Protein AF-A0A9W8JKY6-F1 (afdb_monomer_lite)

Organism: NCBI:txid84603

InterPro domains:
  IPR051128 EgtD Methyltransferase [PTHR43397] (164-264)

Secondary structure (DSSP, 8-state):
--------------PPP----PPPPPS----S-SS-S-EEEEETTS--HHHHHHHHHHH-BTTEEEEEEESSGGGGSSTTSTT-EEE-SSS-EEEESS-------BPPTTSHHHHHHHHHHHHTT-EEEEEEEEETTEEEEEEE--SS-PPPGGGS----SSPPTTSS------HHHHHHHHHHHHIIIIIIS-HHHHT--SSTTS--HHHHHHHHHHHHHHHHHHHHT--PPSSTHHHHHH-S-SS--SS-TT---S-PPPP--

pLDDT: mean 73.66, std 19.48, range [26.67, 94.5]

Sequence (265 aa):
MHYSSSSSDGSSRSGSPDTRATTPPASSECCNSHFPASYIRILASLPSSSTLEALFEKHASCGRLGLVIDDDAQFANDVGQKEWTKVADPVEHCVSKSYTPIGSQPILTTDSIQAGHLRLFSLASLRSVLSIALSAHSTLHVLEKPAFSYLPLTYITAHSFAPSTDGKSGNIPSIDEWKTLWANWDLITLKMIPPSMLHQKPIDLRHKCLFYIGHIPTFLDMLISKSIGGEATEPKWFWKIFERGIDPHVDDPNHCHVHLPPPSS

Foldseek 3Di:
DDDDDDDDDDDPPPDDPPPDQDDFPPPDPDDPDPDWQKEKEDELVDDALVNVLVVCVVTGDPQKYKYKYFPDVVVPDPCPPPFWDFDPPPHTMTMGRPDDQDFDDFDDCPDPSSVVVQLSQLSNQKHFPTWTDSDPGMIITIIGRDPDGDHDPVPDPDQDCDQDPVNPRHPDDDPVVVVVVVSVVCCVLVPSQDPVQQCPDPDPFFHGSVLVNLQVVLVVQVVVCVVVVHAHDPVNCSCQRRVDDGTDDPPDPPDDDPGDDDDDD

Radius of gyration: 27.35 Å; chains: 1; bounding box: 59×54×90 Å

Structure (mmCIF, N/CA/C/O backbone):
data_AF-A0A9W8JKY6-F1
#
_entry.id   AF-A0A9W8JKY6-F1
#
loop_
_atom_site.group_PDB
_atom_site.id
_atom_site.type_symbol
_atom_site.label_atom_id
_atom_site.label_alt_id
_atom_site.label_comp_id
_atom_site.label_asym_id
_atom_site.label_entity_id
_atom_site.label_seq_id
_atom_site.pdbx_PDB_ins_code
_atom_site.Cartn_x
_atom_site.Cartn_y
_atom_site.Cartn_z
_atom_site.occupancy
_atom_site.B_iso_or_equiv
_atom_site.auth_seq_id
_atom_site.auth_comp_id
_atom_site.auth_asym_id
_atom_site.auth_atom_id
_atom_site.pdbx_PDB_model_num
ATOM 1 N N . MET A 1 1 ? -26.594 38.215 -58.558 1.00 36.91 1 MET A N 1
ATOM 2 C CA . MET A 1 1 ? -26.073 38.075 -57.182 1.00 36.91 1 MET A CA 1
ATOM 3 C C . MET A 1 1 ? -27.022 37.159 -56.429 1.00 36.91 1 MET A C 1
ATOM 5 O O . MET A 1 1 ? -28.047 37.616 -55.949 1.00 36.91 1 MET A O 1
ATOM 9 N N . HIS A 1 2 ? -26.739 35.859 -56.451 1.00 26.72 2 HIS A N 1
ATOM 10 C CA . HIS A 1 2 ? -27.511 34.832 -55.754 1.00 26.72 2 HIS A CA 1
ATOM 11 C C . HIS A 1 2 ? -26.684 34.369 -54.555 1.00 26.72 2 HIS A C 1
ATOM 13 O O . HIS A 1 2 ? -25.570 33.891 -54.744 1.00 26.72 2 HIS A O 1
ATOM 19 N N . TYR A 1 3 ? -27.216 34.535 -53.346 1.00 26.67 3 TYR A N 1
ATOM 20 C CA . TYR A 1 3 ? -26.750 33.820 -52.162 1.00 26.67 3 TYR A CA 1
ATOM 21 C C . TYR A 1 3 ? -27.680 32.624 -51.959 1.00 26.67 3 TYR A C 1
ATOM 23 O O . TYR A 1 3 ? -28.896 32.791 -51.862 1.00 26.67 3 TYR A O 1
ATOM 31 N N . SER A 1 4 ? -27.104 31.426 -51.931 1.00 28.53 4 SER A N 1
ATOM 32 C CA . SER A 1 4 ? -27.793 30.179 -51.610 1.00 28.53 4 SER A CA 1
ATOM 33 C C . SER A 1 4 ? -27.104 29.513 -50.425 1.00 28.53 4 SER A C 1
ATOM 35 O O . SER A 1 4 ? -25.880 29.489 -50.327 1.00 28.53 4 SER A O 1
ATOM 37 N N . SER A 1 5 ? -27.947 29.030 -49.521 1.00 33.34 5 SER A N 1
ATOM 38 C CA . SER A 1 5 ? -27.678 28.360 -48.253 1.00 33.34 5 SER A CA 1
ATOM 39 C C . SER A 1 5 ? -26.940 27.024 -48.397 1.00 33.34 5 SER A C 1
ATOM 41 O O . SER A 1 5 ? -27.097 26.336 -49.402 1.00 33.34 5 SER A O 1
ATOM 43 N N . SER A 1 6 ? -26.240 26.599 -47.341 1.00 31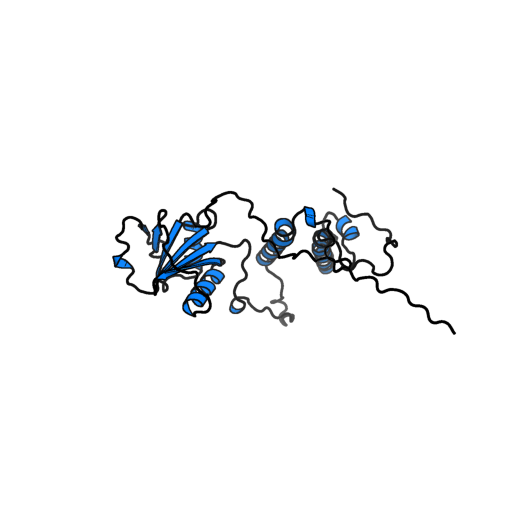.22 6 SER A N 1
ATOM 44 C CA . SER A 1 6 ? -25.936 25.191 -47.005 1.00 31.22 6 SER A CA 1
ATOM 45 C C . SER A 1 6 ? -25.615 25.144 -45.503 1.00 31.22 6 SER A C 1
ATOM 47 O O . SER A 1 6 ? -24.706 25.827 -45.046 1.00 31.22 6 SER A O 1
ATOM 49 N N . SER A 1 7 ? -26.582 24.723 -44.683 1.00 31.12 7 SER A N 1
ATOM 50 C CA . SER A 1 7 ? -26.718 23.371 -44.106 1.00 31.12 7 SER A CA 1
ATOM 51 C C . SER A 1 7 ? -25.768 23.132 -42.927 1.00 31.12 7 SER A C 1
ATOM 53 O O . SER A 1 7 ? -24.589 22.831 -43.073 1.00 31.12 7 SER A O 1
ATOM 55 N N . SER A 1 8 ? -26.342 23.306 -41.741 1.00 34.28 8 SER A N 1
ATOM 56 C CA . SER A 1 8 ? -25.826 22.919 -40.435 1.00 34.28 8 SER A CA 1
ATOM 57 C C . SER A 1 8 ? -25.849 21.397 -40.282 1.00 34.28 8 SER A C 1
ATOM 59 O O . SER A 1 8 ? -26.936 20.830 -40.171 1.00 34.28 8 SER A O 1
ATOM 61 N N . ASP A 1 9 ? -24.676 20.769 -40.221 1.00 32.50 9 ASP A N 1
ATOM 62 C CA . ASP A 1 9 ? -24.533 19.365 -39.833 1.00 32.50 9 ASP A CA 1
ATOM 63 C C . ASP A 1 9 ? -24.014 19.236 -38.399 1.00 32.50 9 ASP A C 1
ATOM 65 O O . ASP A 1 9 ? -23.072 19.904 -37.965 1.00 32.50 9 ASP A O 1
ATOM 69 N N . GLY A 1 10 ? -24.730 18.404 -37.643 1.00 29.42 10 GLY A N 1
ATOM 70 C CA . GLY A 1 10 ? -24.646 18.267 -36.199 1.00 29.42 10 GLY A CA 1
ATOM 71 C C . GLY A 1 10 ? -23.330 17.668 -35.711 1.00 29.42 10 GLY A C 1
ATOM 72 O O . GLY A 1 10 ? -22.914 16.583 -36.114 1.00 29.42 10 GLY A O 1
ATOM 73 N N . SER A 1 11 ? -22.721 18.353 -34.744 1.00 31.38 11 SER A N 1
ATOM 74 C CA . SER A 1 11 ? -21.660 17.802 -33.906 1.00 31.38 11 SER A CA 1
ATOM 75 C C . SER A 1 11 ? -22.244 16.701 -33.017 1.00 31.38 11 SER A C 1
ATOM 77 O O . SER A 1 11 ? -22.926 16.960 -32.022 1.00 31.38 11 SER A O 1
ATOM 79 N N . SER A 1 12 ? -21.996 15.454 -33.407 1.00 30.80 12 SER A N 1
ATOM 80 C CA . SER A 1 12 ? -22.295 14.279 -32.598 1.00 30.80 12 SER A CA 1
ATOM 81 C C . SER A 1 12 ? -21.304 14.225 -31.438 1.00 30.80 12 SER A C 1
ATOM 83 O O . SER A 1 12 ? -20.136 13.888 -31.615 1.00 30.80 12 SER A O 1
ATOM 85 N N . ARG A 1 13 ? -21.772 14.582 -30.240 1.00 34.16 13 ARG A N 1
ATOM 86 C CA . ARG A 1 13 ? -21.067 14.331 -28.980 1.00 34.16 13 ARG A CA 1
ATOM 87 C C . ARG A 1 13 ? -21.024 12.820 -28.747 1.00 34.16 13 ARG A C 1
ATOM 89 O O . ARG A 1 13 ? -21.964 12.253 -28.197 1.00 34.16 13 ARG A O 1
ATOM 96 N N . SER A 1 14 ? -19.955 12.161 -29.184 1.00 38.62 14 SER A N 1
ATOM 97 C CA . SER A 1 14 ? -19.653 10.793 -28.767 1.00 38.62 14 SER A CA 1
ATOM 98 C C . SER A 1 14 ? -19.299 10.813 -27.280 1.00 38.62 14 SER A C 1
ATOM 100 O O . SER A 1 14 ? -18.302 11.418 -26.883 1.00 38.62 14 SER A O 1
ATOM 102 N N . GLY A 1 15 ? -20.162 10.209 -26.464 1.00 31.44 15 GLY A N 1
ATOM 103 C CA . GLY A 1 15 ? -19.984 10.087 -25.023 1.00 31.44 15 GLY A CA 1
ATOM 104 C C . GLY A 1 15 ? -18.657 9.415 -24.687 1.00 31.44 15 GLY A C 1
ATOM 105 O O . GLY A 1 15 ? -18.375 8.310 -25.143 1.00 31.44 15 GLY A O 1
ATOM 106 N N . SER A 1 16 ? -17.849 10.107 -23.892 1.00 37.06 16 SER A N 1
ATOM 107 C CA . SER A 1 16 ? -16.664 9.540 -23.262 1.00 37.06 16 SER A CA 1
ATOM 108 C C . SER A 1 16 ? -17.134 8.525 -22.215 1.00 37.06 16 SER A C 1
ATOM 110 O O . SER A 1 16 ? -17.952 8.900 -21.373 1.00 37.06 16 SER A O 1
ATOM 112 N N . PRO A 1 17 ? -16.683 7.259 -22.229 1.00 42.56 17 PRO A N 1
ATOM 113 C CA . PRO A 1 17 ? -16.933 6.378 -21.103 1.00 42.56 17 PRO A CA 1
ATOM 114 C C . PRO A 1 17 ? -16.127 6.904 -19.914 1.00 42.56 17 PRO A C 1
ATOM 116 O O . PRO A 1 17 ? -14.922 7.135 -20.029 1.00 42.56 17 PRO A O 1
ATOM 119 N N . ASP A 1 18 ? -16.807 7.130 -18.792 1.00 39.41 18 ASP A N 1
ATOM 120 C CA . ASP A 1 18 ? -16.197 7.456 -17.507 1.00 39.41 18 ASP A CA 1
ATOM 121 C C . ASP A 1 18 ? -15.147 6.393 -17.157 1.00 39.41 18 ASP A C 1
ATOM 123 O O . ASP A 1 18 ? -15.460 5.323 -16.633 1.00 39.41 18 ASP A O 1
ATOM 127 N N . THR A 1 19 ? -13.872 6.677 -17.422 1.00 41.50 19 THR A N 1
ATOM 128 C CA . THR A 1 19 ? -12.758 5.869 -16.923 1.00 41.50 19 THR A CA 1
ATOM 129 C C . THR A 1 19 ? -12.507 6.249 -15.471 1.00 41.50 19 THR A C 1
ATOM 131 O O . THR A 1 19 ? -11.505 6.874 -15.121 1.00 41.50 19 THR A O 1
ATOM 134 N N . ARG A 1 20 ? -13.459 5.903 -14.602 1.00 38.69 20 ARG A N 1
ATOM 135 C CA . ARG A 1 20 ? -13.207 5.853 -13.165 1.00 38.69 20 ARG A CA 1
ATOM 136 C C . ARG A 1 20 ? -12.172 4.757 -12.938 1.00 38.69 20 ARG A C 1
ATOM 138 O O . ARG A 1 20 ? -12.358 3.636 -13.398 1.00 38.69 20 ARG A O 1
ATOM 145 N N . ALA A 1 21 ? -11.09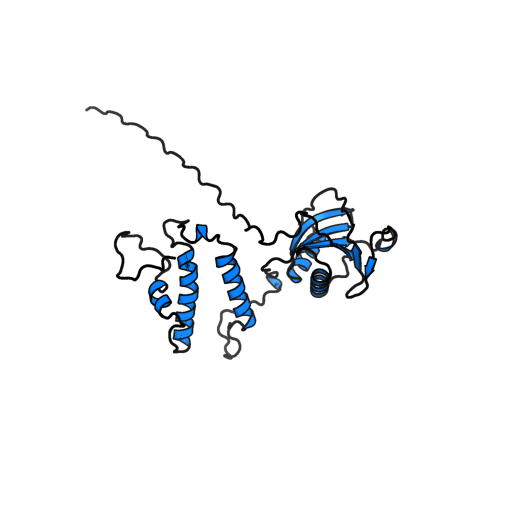3 5.084 -12.233 1.00 34.16 21 ALA A N 1
ATOM 146 C CA . ALA A 1 21 ? -10.105 4.109 -11.798 1.00 34.16 21 ALA A CA 1
ATOM 147 C C . ALA A 1 21 ? -10.803 3.014 -10.974 1.00 34.16 21 ALA A C 1
ATOM 149 O O . ALA A 1 21 ? -11.174 3.224 -9.819 1.00 34.16 21 ALA A O 1
ATOM 150 N N . THR A 1 22 ? -11.042 1.860 -11.588 1.00 42.25 22 THR A N 1
ATOM 151 C CA . THR A 1 22 ? -11.473 0.654 -10.890 1.00 42.25 22 THR A CA 1
ATOM 152 C C . THR A 1 22 ? -10.252 0.027 -10.247 1.00 42.25 22 THR A C 1
ATOM 154 O O . THR A 1 22 ? -9.322 -0.390 -10.936 1.00 42.25 22 THR A O 1
ATOM 157 N N . THR A 1 23 ? -10.261 -0.033 -8.919 1.00 41.56 23 THR A N 1
ATOM 158 C CA . THR A 1 23 ? -9.352 -0.868 -8.136 1.00 41.56 23 THR A CA 1
ATOM 159 C C . THR A 1 23 ? -9.373 -2.287 -8.717 1.00 41.56 23 THR A C 1
ATOM 161 O O . THR A 1 23 ? -10.468 -2.832 -8.890 1.00 41.56 23 THR A O 1
ATOM 164 N N . PRO A 1 24 ? -8.219 -2.899 -9.036 1.00 38.41 24 PRO A N 1
ATOM 165 C CA . PRO A 1 24 ? -8.191 -4.286 -9.477 1.00 38.41 24 PRO A CA 1
ATOM 166 C C . PRO A 1 24 ? -8.833 -5.181 -8.409 1.00 38.41 24 PRO A C 1
ATOM 168 O O . PRO A 1 24 ? -8.613 -4.942 -7.215 1.00 38.41 24 PRO A O 1
ATOM 171 N N . PRO A 1 25 ? -9.603 -6.213 -8.791 1.00 35.66 25 PRO A N 1
ATOM 172 C CA . PRO A 1 25 ? -10.046 -7.210 -7.834 1.00 35.66 25 PRO A CA 1
ATOM 173 C C . PRO A 1 25 ? -8.807 -7.896 -7.254 1.00 35.66 25 PRO A C 1
ATOM 175 O O . PRO A 1 25 ? -7.946 -8.384 -7.991 1.00 35.66 25 PRO A O 1
ATOM 178 N N . ALA A 1 26 ? -8.696 -7.895 -5.927 1.00 41.88 26 ALA A N 1
ATOM 179 C CA . ALA A 1 26 ? -7.672 -8.660 -5.238 1.00 41.88 26 ALA A CA 1
ATOM 180 C C . ALA A 1 26 ? -7.833 -10.136 -5.631 1.00 41.88 26 ALA A C 1
ATOM 182 O O . ALA A 1 26 ? -8.897 -10.728 -5.456 1.00 41.88 26 ALA A O 1
ATOM 183 N N . SER A 1 27 ? -6.781 -10.722 -6.198 1.00 42.50 27 SER A N 1
ATOM 184 C CA . SER A 1 27 ? -6.714 -12.157 -6.457 1.00 42.50 27 SER A CA 1
ATOM 185 C C . SER A 1 27 ? -6.503 -12.876 -5.130 1.00 42.50 27 SER A C 1
ATOM 187 O O . SER A 1 27 ? -5.379 -13.036 -4.672 1.00 42.50 27 SER A O 1
ATOM 189 N N . SER A 1 28 ? -7.609 -13.241 -4.488 1.00 43.75 28 SER A N 1
ATOM 190 C CA . SER A 1 28 ? -7.723 -14.289 -3.471 1.00 43.75 28 SER A CA 1
ATOM 191 C C . SER A 1 28 ? -9.179 -14.300 -3.013 1.00 43.75 28 SER A C 1
ATOM 193 O O . SER A 1 28 ? -9.603 -13.455 -2.224 1.00 43.75 28 SER A O 1
ATOM 195 N N . GLU A 1 29 ? -9.964 -15.233 -3.548 1.00 45.91 29 GLU A N 1
ATOM 196 C CA . GLU A 1 29 ? -11.235 -15.633 -2.951 1.00 45.91 29 GLU A CA 1
ATOM 197 C C . GLU A 1 29 ? -10.944 -16.238 -1.574 1.00 45.91 29 GLU A C 1
ATOM 199 O O . GLU A 1 29 ? -10.746 -17.439 -1.416 1.00 45.91 29 GLU A O 1
ATOM 204 N N . CYS A 1 30 ? -10.884 -15.396 -0.554 1.00 40.44 30 CYS A N 1
ATOM 205 C CA . CYS A 1 30 ? -10.977 -15.844 0.819 1.00 40.44 30 CYS A CA 1
ATOM 206 C C . CYS A 1 30 ? -11.776 -14.775 1.558 1.00 40.44 30 CYS A C 1
ATOM 208 O O . CYS A 1 30 ? -11.303 -13.655 1.723 1.00 40.44 30 CYS A O 1
ATOM 210 N N . CYS A 1 31 ? -13.000 -15.129 1.951 1.00 41.53 31 CYS A N 1
ATOM 211 C CA . CYS A 1 31 ? -13.985 -14.299 2.648 1.00 41.53 31 CYS A CA 1
ATOM 212 C C . CYS A 1 31 ? -14.898 -13.424 1.744 1.00 41.53 31 CYS A C 1
ATOM 214 O O . CYS A 1 31 ? -14.689 -12.228 1.574 1.00 41.53 31 CYS A O 1
ATOM 216 N N . ASN A 1 32 ? -16.019 -13.997 1.272 1.00 48.81 32 ASN A N 1
ATOM 217 C CA . ASN A 1 32 ? -17.174 -13.273 0.692 1.00 48.81 32 ASN A CA 1
ATOM 218 C C . ASN A 1 32 ? -17.923 -12.369 1.705 1.00 48.81 32 ASN A C 1
ATOM 220 O O . ASN A 1 32 ? -18.988 -11.834 1.399 1.00 48.81 32 ASN A O 1
ATOM 224 N N . SER A 1 33 ? -17.401 -12.195 2.922 1.00 59.88 33 SER A N 1
ATOM 225 C CA . SER A 1 33 ? -17.917 -11.247 3.904 1.00 59.88 33 SER A CA 1
ATOM 226 C C . SER A 1 33 ? -17.094 -9.963 3.858 1.00 59.88 33 SER A C 1
ATOM 228 O O . SER A 1 33 ? -15.890 -9.970 4.095 1.00 59.88 33 SER A O 1
ATOM 230 N N . HIS A 1 34 ? -17.745 -8.821 3.622 1.00 64.69 34 HIS A N 1
ATOM 231 C CA . HIS A 1 34 ? -17.091 -7.511 3.754 1.00 64.69 34 HIS A CA 1
ATOM 232 C C . HIS A 1 34 ? -16.549 -7.256 5.173 1.00 64.69 34 HIS A C 1
ATOM 234 O O . HIS A 1 34 ? -15.639 -6.440 5.346 1.00 64.69 34 HIS A O 1
ATOM 240 N N . PHE A 1 35 ? -17.091 -7.964 6.167 1.00 77.06 35 PHE A N 1
ATOM 241 C CA . PHE A 1 35 ? -16.705 -7.881 7.567 1.00 77.06 35 PHE A CA 1
ATOM 242 C C . PHE A 1 35 ? -15.560 -8.844 7.925 1.00 77.06 35 PHE A C 1
ATOM 244 O O . PHE A 1 35 ? -15.493 -9.949 7.377 1.00 77.06 35 PHE A O 1
ATOM 251 N N . PRO A 1 36 ? -14.667 -8.432 8.842 1.00 86.19 36 PRO A N 1
ATOM 252 C CA . PRO A 1 36 ? -13.571 -9.263 9.325 1.00 86.19 36 PRO A CA 1
ATOM 253 C C . PRO A 1 36 ? -14.091 -10.432 10.175 1.00 86.19 36 PRO A C 1
ATOM 255 O O . PRO A 1 36 ? -15.081 -10.304 10.884 1.00 86.19 36 PRO A O 1
ATOM 258 N N . ALA A 1 37 ? -13.387 -11.566 10.147 1.00 87.00 37 ALA A N 1
ATOM 259 C CA . ALA A 1 37 ? -13.715 -12.745 10.963 1.00 87.00 37 ALA A CA 1
ATOM 260 C C . ALA A 1 37 ? -13.174 -12.668 12.408 1.00 87.00 37 ALA A C 1
ATOM 262 O O . ALA A 1 37 ? -13.325 -13.601 13.195 1.00 87.00 37 ALA A O 1
ATOM 263 N N . SER A 1 38 ? -12.467 -11.588 12.735 1.00 91.19 38 SER A N 1
ATOM 264 C CA . SER A 1 38 ? -11.771 -11.391 14.002 1.00 91.19 38 SER A CA 1
ATOM 265 C C . SER A 1 38 ? -11.850 -9.922 14.387 1.00 91.19 38 SER A C 1
ATOM 267 O O . SER A 1 38 ? -11.595 -9.039 13.559 1.00 91.19 38 SER A O 1
ATOM 269 N N . TYR A 1 39 ? -12.208 -9.679 15.642 1.00 91.12 39 TYR A N 1
ATOM 270 C CA . TYR A 1 39 ? -12.358 -8.360 16.225 1.00 91.12 39 TYR A CA 1
ATOM 271 C C . TYR A 1 39 ? -11.491 -8.246 17.471 1.00 91.12 39 TYR A C 1
ATOM 273 O O . TYR A 1 39 ? -11.450 -9.151 18.305 1.00 91.12 39 TYR A O 1
ATOM 281 N N . ILE A 1 40 ? -10.825 -7.110 17.605 1.00 91.44 40 ILE A N 1
ATOM 282 C CA . ILE A 1 40 ? -10.090 -6.703 18.791 1.00 91.44 40 ILE A CA 1
ATOM 283 C C . ILE A 1 40 ? -10.771 -5.477 19.374 1.00 91.44 40 ILE A C 1
ATOM 285 O O . ILE A 1 40 ? -11.238 -4.616 18.636 1.00 91.44 40 ILE A O 1
ATOM 289 N N . ARG A 1 41 ? -10.778 -5.379 20.697 1.00 88.12 41 ARG A N 1
ATOM 290 C CA . ARG A 1 41 ? -11.221 -4.209 21.443 1.00 88.12 41 ARG A CA 1
ATOM 291 C C . ARG A 1 41 ? -10.088 -3.686 22.324 1.00 88.12 41 ARG A C 1
ATOM 293 O O . ARG A 1 41 ? -9.482 -4.476 23.057 1.00 88.12 41 ARG A O 1
ATOM 300 N N . ILE A 1 42 ? -9.804 -2.386 22.234 1.00 87.75 42 ILE A N 1
ATOM 301 C CA . ILE A 1 42 ? -8.736 -1.684 22.966 1.00 87.75 42 ILE A CA 1
ATOM 302 C C . ILE A 1 42 ? -9.197 -0.316 23.484 1.00 87.75 42 ILE A C 1
ATOM 304 O O . ILE A 1 42 ? -10.136 0.278 22.958 1.00 87.75 42 ILE A O 1
ATOM 308 N N . LEU A 1 43 ? -8.478 0.209 24.478 1.00 81.50 43 LEU A N 1
ATOM 309 C CA . LEU A 1 43 ? -8.645 1.581 24.962 1.00 81.50 43 LEU A CA 1
ATOM 310 C C . LEU A 1 43 ? -7.841 2.564 24.091 1.00 81.50 43 LEU A C 1
ATOM 312 O O . LEU A 1 43 ? -6.687 2.283 23.754 1.00 81.50 43 LEU A O 1
ATOM 316 N N . ALA A 1 44 ? -8.415 3.728 23.771 1.00 71.25 44 ALA A N 1
ATOM 317 C CA . ALA A 1 44 ? -7.819 4.738 22.885 1.00 71.25 44 ALA A CA 1
ATOM 318 C C . ALA A 1 44 ? -6.423 5.228 23.317 1.00 71.25 44 ALA A C 1
ATOM 320 O O . ALA A 1 44 ? -5.609 5.613 22.481 1.00 71.25 44 ALA A O 1
ATOM 321 N N . SER A 1 45 ? -6.112 5.187 24.615 1.00 70.31 45 SER A N 1
ATOM 322 C CA . SER A 1 45 ? -4.835 5.653 25.171 1.00 70.31 45 SER A CA 1
ATOM 323 C C . SER A 1 45 ? -3.659 4.679 25.005 1.00 70.31 45 SER A C 1
ATOM 325 O O . SER A 1 45 ? -2.526 5.050 25.310 1.00 70.31 45 SER A O 1
ATOM 327 N N . LEU A 1 46 ? -3.900 3.442 24.558 1.00 63.34 46 LEU A N 1
ATOM 328 C CA . LEU A 1 46 ? -2.925 2.346 24.633 1.00 63.34 46 LEU A CA 1
ATOM 329 C C . LEU A 1 46 ? -2.059 2.084 23.381 1.00 63.34 46 LEU A C 1
ATOM 331 O O . LEU A 1 46 ? -0.915 1.656 23.560 1.00 63.34 46 LEU A O 1
ATOM 335 N N . PRO A 1 47 ? -2.525 2.245 22.127 1.00 74.75 47 PRO A N 1
ATOM 336 C CA . PRO A 1 47 ? -1.781 1.687 20.998 1.00 74.75 47 PRO A CA 1
ATOM 337 C C . PRO A 1 47 ? -0.698 2.636 20.452 1.00 74.75 47 PRO A C 1
ATOM 339 O O . PRO A 1 47 ? -0.987 3.698 19.904 1.00 74.75 47 PRO A O 1
ATOM 342 N N . SER A 1 48 ? 0.567 2.204 20.514 1.00 86.06 48 SER A N 1
ATOM 343 C CA . SER A 1 48 ? 1.618 2.694 19.609 1.00 86.06 48 SER A CA 1
ATOM 344 C C . SER A 1 48 ? 1.450 2.075 18.211 1.00 86.06 48 SER A C 1
ATOM 346 O O . SER A 1 48 ? 0.788 1.045 18.054 1.00 86.06 48 SER A O 1
ATOM 348 N N . SER A 1 49 ? 2.065 2.666 17.179 1.00 89.88 49 SER A N 1
ATOM 349 C CA . SER A 1 49 ? 1.981 2.130 15.808 1.00 89.88 49 SER A CA 1
ATOM 350 C C . SER A 1 49 ? 2.560 0.715 15.689 1.00 89.88 49 SER A C 1
ATOM 352 O O . SER A 1 49 ? 1.963 -0.128 15.027 1.00 89.88 49 SER A O 1
ATOM 354 N N . SER A 1 50 ? 3.665 0.426 16.383 1.00 90.12 50 SER A N 1
ATOM 355 C CA . SER A 1 50 ? 4.291 -0.904 16.397 1.00 90.12 50 SER A CA 1
ATOM 356 C C . SER A 1 50 ? 3.425 -1.958 17.089 1.00 90.12 50 SER A C 1
ATOM 358 O O . SER A 1 50 ? 3.316 -3.086 16.610 1.00 90.12 50 SER A O 1
ATOM 360 N N . THR A 1 51 ? 2.763 -1.596 18.190 1.00 90.12 51 THR A N 1
ATOM 361 C CA . THR A 1 51 ? 1.806 -2.481 18.864 1.00 90.12 51 THR A CA 1
ATOM 362 C C . THR A 1 51 ? 0.628 -2.791 17.952 1.00 90.12 51 THR A C 1
ATOM 364 O O . THR A 1 51 ? 0.207 -3.942 17.865 1.00 90.12 51 THR A O 1
ATOM 367 N N . LEU A 1 52 ? 0.095 -1.780 17.264 1.00 91.88 52 LEU A N 1
ATOM 368 C CA . LEU A 1 52 ? -1.028 -1.974 16.357 1.00 91.88 52 LEU A CA 1
ATOM 369 C C . LEU A 1 52 ? -0.662 -2.892 15.183 1.00 91.88 52 LEU A C 1
ATOM 371 O O . LEU A 1 52 ? -1.459 -3.758 14.824 1.00 91.88 52 LEU A O 1
ATOM 375 N N . GLU A 1 53 ? 0.541 -2.747 14.627 1.00 92.12 53 GLU A N 1
ATOM 376 C CA . GLU A 1 53 ? 1.048 -3.654 13.596 1.00 92.12 53 GLU A CA 1
ATOM 377 C C . GLU A 1 53 ? 1.142 -5.095 14.122 1.00 92.12 53 GLU A C 1
ATOM 379 O O . GLU A 1 53 ? 0.606 -6.010 13.501 1.00 92.12 53 GLU A O 1
ATOM 384 N N . ALA A 1 54 ? 1.713 -5.304 15.313 1.00 91.25 54 ALA A N 1
ATOM 385 C CA . ALA A 1 54 ? 1.799 -6.632 15.925 1.00 91.25 54 ALA A CA 1
ATOM 386 C C . ALA A 1 54 ? 0.417 -7.258 16.197 1.00 91.25 54 ALA A C 1
ATOM 388 O O . ALA A 1 54 ? 0.221 -8.456 15.978 1.00 91.25 54 ALA A O 1
ATOM 389 N N . LEU A 1 55 ? -0.560 -6.460 16.643 1.00 91.62 55 LEU A N 1
ATOM 390 C CA . LEU A 1 55 ? -1.943 -6.911 16.826 1.00 91.62 55 LEU A CA 1
ATOM 391 C C . LEU A 1 55 ? -2.585 -7.309 15.494 1.00 91.62 55 LEU A C 1
ATOM 393 O O . LEU A 1 55 ? -3.275 -8.328 15.430 1.00 91.62 55 LEU A O 1
ATOM 397 N N . PHE A 1 56 ? -2.341 -6.535 14.435 1.00 93.31 56 PHE A N 1
ATOM 398 C CA . PHE A 1 56 ? -2.828 -6.849 13.099 1.00 93.31 56 PHE A CA 1
ATOM 399 C C . PHE A 1 56 ? -2.251 -8.171 12.593 1.00 93.31 56 PHE A C 1
ATOM 401 O O . PHE A 1 56 ? -3.020 -9.065 12.251 1.00 93.31 56 PHE A O 1
ATOM 408 N N . GLU A 1 57 ? -0.931 -8.348 12.632 1.00 92.44 57 GLU A N 1
ATOM 409 C CA . GLU A 1 57 ? -0.280 -9.587 12.179 1.00 92.44 57 GLU A CA 1
ATOM 410 C C . GLU A 1 57 ? -0.738 -10.819 12.980 1.00 92.44 57 GLU A C 1
ATOM 412 O O . GLU A 1 57 ? -0.865 -11.916 12.438 1.00 92.44 57 GLU A O 1
ATOM 417 N N . LYS A 1 58 ? -1.043 -10.648 14.272 1.00 91.44 58 LYS A N 1
ATOM 418 C CA . LYS A 1 58 ? -1.478 -11.745 15.149 1.00 91.44 58 LYS A CA 1
ATOM 419 C C . LYS A 1 58 ? -2.939 -12.158 14.945 1.00 91.44 58 LYS A C 1
ATOM 421 O O . LYS A 1 58 ? -3.267 -13.333 15.117 1.00 91.44 58 LYS A O 1
ATOM 426 N N . HIS A 1 59 ? -3.829 -11.214 14.641 1.00 91.69 59 HIS A N 1
ATOM 427 C CA . HIS A 1 59 ? -5.278 -11.441 14.721 1.00 91.69 59 HIS A CA 1
ATOM 428 C C . HIS A 1 59 ? -6.041 -11.208 13.420 1.00 91.69 59 HIS A C 1
ATOM 430 O O . HIS A 1 59 ? -7.216 -11.590 13.359 1.00 91.69 59 HIS A O 1
ATOM 436 N N . ALA A 1 60 ? -5.431 -10.585 12.410 1.00 91.56 60 ALA A N 1
ATOM 437 C CA . ALA A 1 60 ? -6.082 -10.378 11.127 1.00 91.56 60 ALA A CA 1
ATOM 438 C C . ALA A 1 60 ? -6.414 -11.723 10.468 1.00 91.56 60 ALA A C 1
ATOM 440 O O . ALA A 1 60 ? -5.674 -12.703 10.547 1.00 91.56 60 ALA A O 1
ATOM 441 N N . SER A 1 61 ? -7.552 -11.762 9.788 1.00 89.69 61 SER A N 1
ATOM 442 C CA . SER A 1 61 ? -8.009 -12.917 9.022 1.00 89.69 61 SER A CA 1
ATOM 443 C C . SER A 1 61 ? -8.410 -12.444 7.634 1.00 89.69 61 SER A C 1
ATOM 445 O O . SER A 1 61 ? -9.031 -11.389 7.504 1.00 89.69 61 SER A O 1
ATOM 447 N N . CYS A 1 62 ? -8.013 -13.174 6.586 1.00 86.44 62 CYS A N 1
ATOM 448 C CA . CYS A 1 62 ? -8.219 -12.744 5.196 1.00 86.44 62 CYS A CA 1
ATOM 449 C C . CYS A 1 62 ? -7.671 -11.315 4.917 1.00 86.44 62 CYS A C 1
ATOM 451 O O . CYS A 1 62 ? -8.233 -10.576 4.115 1.00 86.44 62 CYS A O 1
ATOM 453 N N . GLY A 1 63 ? -6.604 -10.888 5.611 1.00 89.19 63 GLY A N 1
ATOM 454 C CA . GLY A 1 63 ? -6.024 -9.544 5.460 1.00 89.19 63 GLY A CA 1
ATOM 455 C C . GLY A 1 63 ? -6.851 -8.401 6.067 1.00 89.19 63 GLY A C 1
ATOM 456 O O . GLY A 1 63 ? -6.590 -7.238 5.761 1.00 89.19 63 GLY A O 1
ATOM 457 N N . ARG A 1 64 ? -7.842 -8.710 6.914 1.00 92.38 64 ARG A N 1
ATOM 458 C CA . ARG A 1 64 ? -8.693 -7.722 7.591 1.00 92.38 64 ARG A CA 1
ATOM 459 C C . ARG A 1 64 ? -8.761 -7.959 9.092 1.00 92.38 64 ARG A C 1
ATOM 461 O O . ARG A 1 64 ? -8.740 -9.100 9.554 1.00 92.38 64 ARG A O 1
ATOM 468 N N . LEU A 1 65 ? -8.912 -6.874 9.841 1.00 94.12 65 LEU A N 1
ATOM 469 C CA . LEU A 1 65 ? -9.090 -6.894 11.289 1.00 94.12 65 LEU A CA 1
ATOM 470 C C . LEU A 1 65 ? -10.172 -5.897 11.703 1.00 94.12 65 LEU A C 1
ATOM 472 O O . LEU A 1 65 ? -10.137 -4.741 11.291 1.00 94.12 65 LEU A O 1
ATOM 476 N N . GLY A 1 66 ? -11.117 -6.319 12.539 1.00 93.38 66 GLY A N 1
ATOM 477 C CA . GLY A 1 66 ? -12.019 -5.391 13.215 1.00 93.38 66 GLY A CA 1
ATOM 478 C C . GLY A 1 66 ? -11.340 -4.832 14.458 1.00 93.38 66 GLY A C 1
ATOM 479 O O . GLY A 1 66 ? -10.899 -5.599 15.302 1.00 93.38 66 GLY A O 1
ATOM 480 N N . LEU A 1 67 ? -11.249 -3.517 14.587 1.00 92.75 67 LEU A N 1
ATOM 481 C CA . LEU A 1 67 ? -10.679 -2.844 15.745 1.00 92.75 67 LEU A CA 1
ATOM 482 C C . LEU A 1 67 ? -11.722 -1.923 16.368 1.00 92.75 67 LEU A C 1
ATOM 484 O O . LEU A 1 67 ? -12.105 -0.923 15.773 1.00 92.75 67 LEU A O 1
ATOM 488 N N . VAL A 1 68 ? -12.162 -2.253 17.572 1.00 90.38 68 VAL A N 1
ATOM 489 C CA . VAL A 1 68 ? -13.002 -1.399 18.405 1.00 90.38 68 VAL A CA 1
ATOM 490 C C . VAL A 1 68 ? -12.093 -0.581 19.312 1.00 90.38 68 VAL A C 1
ATOM 492 O O . VAL A 1 68 ? -11.310 -1.146 20.076 1.00 90.38 68 VAL A O 1
ATOM 495 N N . ILE A 1 69 ? -12.191 0.740 19.208 1.00 89.06 69 ILE A N 1
ATOM 496 C CA . ILE A 1 69 ? -11.491 1.685 20.073 1.00 89.06 69 ILE A CA 1
ATOM 497 C C . ILE A 1 69 ? -12.528 2.343 20.977 1.00 89.06 69 ILE A C 1
ATOM 499 O O . ILE A 1 69 ? -13.470 2.962 20.478 1.00 89.06 69 ILE A O 1
ATOM 503 N N . ASP A 1 70 ? -12.351 2.190 22.288 1.00 84.81 70 ASP A N 1
ATOM 504 C CA . ASP A 1 70 ? -13.166 2.861 23.299 1.00 84.81 70 ASP A CA 1
ATOM 505 C C . ASP A 1 70 ? -12.408 4.047 23.915 1.00 84.81 70 ASP A C 1
ATOM 507 O O . ASP A 1 70 ? -11.249 3.916 24.323 1.00 84.81 70 ASP A O 1
ATOM 511 N N . ASP A 1 71 ? -13.084 5.190 24.014 1.00 75.56 71 ASP A N 1
ATOM 512 C CA . ASP A 1 71 ? -12.551 6.440 24.568 1.00 75.56 71 ASP A CA 1
ATOM 513 C C . ASP A 1 71 ? -12.676 6.516 26.102 1.00 75.56 71 ASP A C 1
ATOM 515 O O . ASP A 1 71 ? -11.969 7.297 26.737 1.00 75.56 71 ASP A O 1
ATOM 519 N N . ASP A 1 72 ? -13.554 5.709 26.713 1.00 66.88 72 ASP A N 1
ATOM 520 C CA . ASP A 1 72 ? -13.819 5.723 28.159 1.00 66.88 72 ASP A CA 1
ATOM 521 C C . ASP A 1 72 ? -13.470 4.380 28.830 1.00 66.88 72 ASP A C 1
ATOM 523 O O . ASP A 1 72 ? -13.725 3.292 28.306 1.00 66.88 72 ASP A O 1
ATOM 527 N N . ALA A 1 73 ? -12.929 4.451 30.048 1.00 56.16 73 ALA A N 1
ATOM 528 C CA . ALA A 1 73 ? -12.497 3.311 30.859 1.00 56.16 73 ALA A CA 1
ATOM 529 C C . ALA A 1 73 ? -13.665 2.510 31.475 1.00 56.16 73 ALA A C 1
ATOM 531 O O . ALA A 1 73 ? -13.448 1.636 32.317 1.00 56.16 73 ALA A O 1
ATOM 532 N N . GLN A 1 74 ? -14.905 2.718 31.011 1.00 55.06 74 GLN A N 1
ATOM 533 C CA . GLN A 1 74 ? -16.025 1.795 31.264 1.00 55.06 74 GLN A CA 1
ATOM 534 C C . 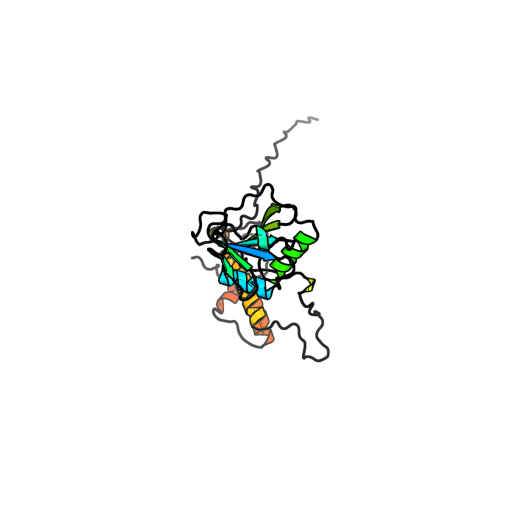GLN A 1 74 ? -15.802 0.396 30.636 1.00 55.06 74 GLN A C 1
ATOM 536 O O . GLN A 1 74 ? -16.613 -0.510 30.834 1.00 55.06 74 GLN A O 1
ATOM 541 N N . PHE A 1 75 ? -14.660 0.220 29.953 1.00 50.78 75 PHE A N 1
ATOM 542 C CA . PHE A 1 75 ? -13.817 -0.967 29.714 1.00 50.78 75 PHE A CA 1
ATOM 543 C C . PHE A 1 75 ? -14.209 -2.300 30.378 1.00 50.78 75 PHE A C 1
ATOM 545 O O . PHE A 1 75 ? -14.101 -3.349 29.747 1.00 50.78 75 PHE A O 1
ATOM 552 N N . ALA A 1 76 ? -14.612 -2.313 31.649 1.00 48.22 76 ALA A N 1
ATOM 553 C CA . ALA A 1 76 ? -14.672 -3.542 32.438 1.00 48.22 76 ALA A CA 1
ATOM 554 C C . ALA A 1 76 ? -16.066 -4.177 32.588 1.00 48.22 76 ALA A C 1
ATOM 556 O O . ALA A 1 76 ? -16.134 -5.372 32.876 1.00 48.22 76 ALA A O 1
ATOM 557 N N . ASN A 1 77 ? -17.163 -3.435 32.396 1.00 48.66 77 ASN A N 1
ATOM 558 C CA . ASN A 1 77 ? -18.476 -3.900 32.873 1.00 48.66 77 ASN A CA 1
ATOM 559 C C . ASN A 1 77 ? -19.334 -4.633 31.828 1.00 48.66 77 ASN A C 1
ATOM 561 O O . ASN A 1 77 ? -20.204 -5.404 32.219 1.00 48.66 77 ASN A O 1
ATOM 565 N N . ASP A 1 78 ? -19.066 -4.464 30.528 1.00 49.44 78 ASP A N 1
ATOM 566 C CA . ASP A 1 78 ? -19.846 -5.114 29.451 1.00 49.44 78 ASP A CA 1
ATOM 567 C C . ASP A 1 78 ? -19.078 -6.250 28.736 1.00 49.44 78 ASP A C 1
ATOM 569 O O . ASP A 1 78 ? -19.645 -7.078 28.028 1.00 49.44 78 ASP A O 1
ATOM 573 N N . VAL A 1 79 ? -17.771 -6.375 29.007 1.00 49.34 79 VAL A N 1
ATOM 574 C CA . VAL A 1 79 ? -16.908 -7.495 28.559 1.00 49.34 79 VAL A CA 1
ATOM 575 C C . VAL A 1 79 ? -17.255 -8.810 29.294 1.00 49.34 79 VAL A C 1
ATOM 577 O O . VAL A 1 79 ? -16.695 -9.864 29.011 1.00 49.34 79 VAL A O 1
ATOM 580 N N . GLY A 1 80 ? -18.214 -8.768 30.228 1.00 45.50 80 GLY A N 1
ATOM 581 C CA . GLY A 1 80 ? -18.786 -9.935 30.905 1.00 45.50 80 GLY A CA 1
ATOM 582 C C . GLY A 1 80 ? -19.763 -10.759 30.055 1.00 45.50 80 GLY A C 1
ATOM 583 O O . GLY A 1 80 ? -20.190 -11.830 30.493 1.00 45.50 80 GLY A O 1
ATOM 584 N N . GLN A 1 81 ? -20.120 -10.314 28.846 1.00 51.56 81 GLN A N 1
ATOM 585 C CA . GLN A 1 81 ? -20.835 -11.162 27.890 1.00 51.56 81 GLN A CA 1
ATOM 586 C C . GLN A 1 81 ? -19.841 -12.157 27.272 1.00 51.56 81 GLN A C 1
ATOM 588 O O . GLN A 1 81 ? -18.731 -11.778 26.918 1.00 51.56 81 GLN A O 1
ATOM 593 N N . LYS A 1 82 ? -20.233 -13.436 27.179 1.00 57.00 82 LYS A N 1
ATOM 594 C CA . LYS A 1 82 ? -19.443 -14.660 26.880 1.00 57.00 82 LYS A CA 1
ATOM 595 C C . LYS A 1 82 ? -18.634 -14.683 25.562 1.00 57.00 82 LYS A C 1
ATOM 597 O O . LYS A 1 82 ? -18.252 -15.751 25.094 1.00 57.00 82 LYS A O 1
ATOM 602 N N . GLU A 1 83 ? -18.401 -13.537 24.947 1.00 72.00 83 GLU A N 1
ATOM 603 C CA . GLU A 1 83 ? -17.969 -13.377 23.568 1.00 72.00 83 GLU A CA 1
ATOM 604 C C . GLU A 1 83 ? -16.531 -12.867 23.406 1.00 72.00 83 GLU A C 1
ATOM 606 O O . GLU A 1 83 ? -15.955 -12.979 22.323 1.00 72.00 83 GLU A O 1
ATOM 611 N N . TRP A 1 84 ? -15.939 -12.323 24.472 1.00 81.69 84 TRP A N 1
ATOM 612 C CA . TRP A 1 84 ? -14.637 -11.660 24.435 1.00 81.69 84 TRP A CA 1
ATOM 613 C C . TRP A 1 84 ? -13.624 -12.348 25.349 1.00 81.69 84 TRP A C 1
ATOM 615 O O . TRP A 1 84 ? -13.873 -12.561 26.534 1.00 81.69 84 TRP A O 1
ATOM 625 N N . THR A 1 85 ? -12.445 -12.643 24.806 1.00 82.38 85 THR A N 1
ATOM 626 C CA . THR A 1 85 ? -11.326 -13.233 25.550 1.00 82.38 85 THR A CA 1
ATOM 627 C C . THR A 1 85 ? -10.267 -12.170 25.804 1.00 82.38 85 THR A C 1
ATOM 629 O O . THR A 1 85 ? -9.750 -11.580 24.855 1.00 82.38 85 THR A O 1
ATOM 632 N N . LYS A 1 86 ? -9.923 -11.932 27.074 1.00 81.06 86 LYS A N 1
ATOM 633 C CA . LYS A 1 86 ? -8.836 -11.018 27.455 1.00 81.06 86 LYS A CA 1
ATOM 634 C C . LYS A 1 86 ? -7.475 -11.636 27.134 1.00 81.06 86 LYS A C 1
ATOM 636 O O . LYS A 1 86 ? -7.214 -12.783 27.494 1.00 81.06 86 LYS A O 1
ATOM 641 N N . VAL A 1 87 ? -6.609 -10.862 26.492 1.00 81.62 87 VAL A N 1
ATOM 642 C CA . VAL A 1 87 ? -5.240 -11.228 26.115 1.00 81.62 87 VAL A CA 1
ATOM 643 C C . VAL A 1 87 ? -4.321 -10.078 26.524 1.00 81.62 87 VAL A C 1
ATOM 645 O O . VAL A 1 87 ? -4.619 -8.924 26.241 1.00 81.62 87 VAL A O 1
ATOM 648 N N . ALA A 1 88 ? -3.218 -10.382 27.209 1.00 72.31 88 ALA A N 1
ATOM 649 C CA . ALA A 1 88 ? -2.316 -9.371 27.777 1.00 72.31 88 ALA A CA 1
ATOM 650 C C . ALA A 1 88 ? -1.012 -9.161 26.982 1.00 72.31 88 ALA A C 1
ATOM 652 O O . ALA A 1 88 ? -0.154 -8.398 27.406 1.00 72.31 88 ALA A O 1
ATOM 653 N N . ASP A 1 89 ? -0.844 -9.834 25.842 1.00 69.00 89 ASP A N 1
ATOM 654 C CA . ASP A 1 89 ? 0.409 -9.838 25.079 1.00 69.00 89 ASP A CA 1
ATOM 655 C C . ASP A 1 89 ? 0.145 -9.480 23.603 1.00 69.00 89 ASP A C 1
ATOM 657 O O . ASP A 1 89 ? -0.570 -10.247 22.931 1.00 69.00 89 ASP A O 1
ATOM 661 N N . PRO A 1 90 ? 0.652 -8.345 23.066 1.00 64.56 90 PRO A N 1
ATOM 662 C CA . PRO A 1 90 ? 1.639 -7.400 23.638 1.00 64.56 90 PRO A CA 1
ATOM 663 C C . PRO A 1 90 ? 1.065 -6.229 24.469 1.00 64.56 90 PRO A C 1
ATOM 665 O O . PRO A 1 90 ? 1.819 -5.493 25.099 1.00 64.56 90 PRO A O 1
ATOM 668 N N . VAL A 1 91 ? -0.255 -6.027 24.457 1.00 76.00 91 VAL A N 1
ATOM 669 C CA . VAL A 1 91 ? -0.994 -5.027 25.255 1.00 76.00 91 VAL A CA 1
ATOM 670 C C . VAL A 1 91 ? -2.284 -5.677 25.743 1.00 76.00 91 VAL A C 1
ATOM 672 O O . VAL A 1 91 ? -2.767 -6.602 25.095 1.00 76.00 91 VAL A O 1
ATOM 675 N N . GLU A 1 92 ? -2.856 -5.223 26.859 1.00 80.56 92 GLU A N 1
ATOM 676 C CA . GLU A 1 92 ? -4.178 -5.683 27.294 1.00 80.56 92 GLU A CA 1
ATOM 677 C C . GLU A 1 92 ? -5.250 -5.333 26.254 1.00 80.56 92 GLU A C 1
ATOM 679 O O . GLU A 1 92 ? -5.594 -4.171 26.039 1.00 80.56 92 GLU A O 1
ATOM 684 N N . HIS A 1 93 ? -5.777 -6.361 25.596 1.00 84.75 93 HIS A N 1
ATOM 685 C CA . HIS A 1 93 ? -6.832 -6.250 24.600 1.00 84.75 93 HIS A CA 1
ATOM 686 C C . HIS A 1 93 ? -7.821 -7.406 24.738 1.00 84.75 93 HIS A C 1
ATOM 688 O O . HIS A 1 93 ? -7.519 -8.458 25.307 1.00 84.75 93 HIS A O 1
ATOM 694 N N . CYS A 1 94 ? -9.029 -7.217 24.219 1.00 85.94 94 CYS A N 1
ATOM 695 C CA . CYS A 1 94 ? -10.023 -8.282 24.149 1.00 85.94 94 CYS A CA 1
ATOM 696 C C . CYS A 1 94 ? -10.174 -8.744 22.703 1.00 85.94 94 CYS A C 1
ATOM 698 O O . CYS A 1 94 ? -10.240 -7.912 21.805 1.00 85.94 94 CYS A O 1
ATOM 700 N N . VAL A 1 95 ? -10.262 -10.053 22.477 1.00 88.56 95 VAL A N 1
ATOM 701 C CA . VAL A 1 95 ? -10.436 -10.648 21.144 1.00 88.56 95 VAL A CA 1
ATOM 702 C C . VAL A 1 95 ? -11.770 -11.377 21.076 1.00 88.56 95 VAL A C 1
ATOM 704 O O . VAL A 1 95 ? -12.116 -12.115 21.999 1.00 88.56 95 VAL A O 1
ATOM 707 N N . SER A 1 96 ? -12.486 -11.226 19.966 1.00 88.25 96 SER A N 1
ATOM 708 C CA . SER A 1 96 ? -13.686 -11.998 19.652 1.00 88.25 96 SER A CA 1
ATOM 709 C C . SER A 1 96 ? -13.698 -12.437 18.189 1.00 88.25 96 SER A C 1
ATOM 711 O O . SER A 1 96 ? -13.248 -11.715 17.303 1.00 88.25 96 SER A O 1
ATOM 713 N N . LYS A 1 97 ? -14.228 -13.637 17.935 1.00 85.56 97 LYS A N 1
ATOM 714 C CA . LYS A 1 97 ? -14.447 -14.179 16.580 1.00 85.56 97 LYS A CA 1
ATOM 715 C C . LYS A 1 97 ? -15.922 -14.298 16.205 1.00 85.56 97 LYS A C 1
ATOM 717 O O . LYS A 1 97 ? -16.230 -14.534 15.044 1.00 85.56 97 LYS A O 1
ATOM 722 N N . SER A 1 98 ? -16.822 -14.186 17.176 1.00 81.50 98 SER A N 1
ATOM 723 C CA . SER A 1 98 ? -18.267 -14.259 16.949 1.00 81.50 98 SER A CA 1
ATOM 724 C C . SER A 1 98 ? -18.936 -12.889 16.976 1.00 81.50 98 SER A C 1
ATOM 726 O O . SER A 1 98 ? -20.098 -12.802 16.593 1.00 81.50 98 SER A O 1
ATOM 728 N N . TYR A 1 99 ? -18.200 -11.841 17.371 1.00 80.88 99 TYR A N 1
ATOM 729 C CA . TYR A 1 99 ? -18.748 -10.502 17.536 1.00 80.88 99 TYR A CA 1
ATOM 730 C C . TYR A 1 99 ? -19.416 -9.988 16.263 1.00 80.88 99 TYR A C 1
ATOM 732 O O . TYR A 1 99 ? -18.783 -9.831 15.217 1.00 80.88 99 TYR A O 1
ATOM 740 N N . THR A 1 100 ? -20.703 -9.670 16.381 1.00 78.75 100 THR A N 1
ATOM 741 C CA . THR A 1 100 ? -21.482 -9.027 15.325 1.00 78.75 100 THR A CA 1
ATOM 742 C C . THR A 1 100 ? -21.687 -7.551 15.663 1.00 78.75 100 THR A C 1
ATOM 744 O O . THR A 1 100 ? -22.420 -7.246 16.609 1.00 78.75 100 THR A O 1
ATOM 747 N N . PRO A 1 101 ? -21.078 -6.614 14.917 1.00 74.44 101 PRO A N 1
ATOM 748 C CA . PRO A 1 101 ? -21.214 -5.198 15.221 1.00 74.44 101 PRO A CA 1
ATOM 749 C C . PRO A 1 101 ? -22.620 -4.690 14.886 1.00 74.44 101 PRO A C 1
ATOM 751 O O . PRO A 1 101 ? -23.088 -4.819 13.756 1.00 74.44 101 PRO A O 1
ATOM 754 N N . ILE A 1 102 ? -23.272 -4.064 15.866 1.00 70.81 102 ILE A N 1
ATOM 755 C CA . ILE A 1 102 ? -24.542 -3.351 15.696 1.00 70.81 102 ILE A CA 1
ATOM 756 C C . ILE A 1 102 ? -24.221 -1.860 15.797 1.00 70.81 102 ILE A C 1
ATOM 758 O O . ILE A 1 102 ? -24.052 -1.329 16.890 1.00 70.81 102 ILE A O 1
ATOM 762 N N . GLY A 1 103 ? -24.073 -1.196 14.652 1.00 67.06 103 GLY A N 1
ATOM 763 C CA . GLY A 1 103 ? -23.763 0.232 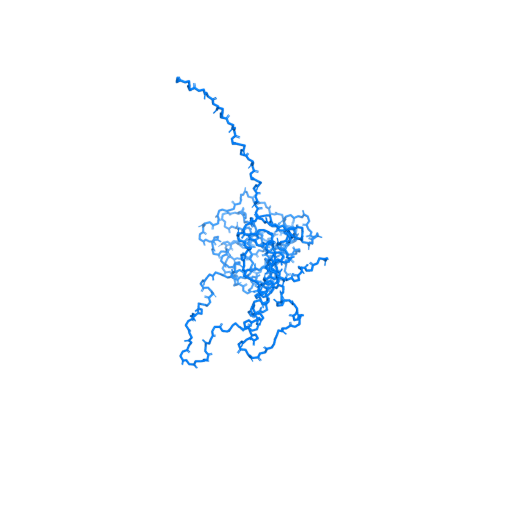14.572 1.00 67.06 103 GLY A CA 1
ATOM 764 C C . GLY A 1 103 ? -24.732 0.959 13.646 1.00 67.06 103 GLY A C 1
ATOM 765 O O . GLY A 1 103 ? -25.300 0.360 12.733 1.00 67.06 103 GLY A O 1
ATOM 766 N N . SER A 1 104 ? -24.957 2.244 13.908 1.00 62.69 104 SER A N 1
ATOM 767 C CA . SER A 1 104 ? -26.082 2.994 13.335 1.00 62.69 104 SER A CA 1
ATOM 768 C C . SER A 1 104 ? -25.728 3.812 12.088 1.00 62.69 104 SER A C 1
ATOM 770 O O . SER A 1 104 ? -26.593 3.982 11.227 1.00 62.69 104 SER A O 1
ATOM 772 N N . GLN A 1 105 ? -24.489 4.313 11.962 1.00 70.88 105 GLN A N 1
ATOM 773 C CA . GLN A 1 105 ? -24.045 5.168 10.848 1.00 70.88 105 GLN A CA 1
ATOM 774 C C . GLN A 1 105 ? -22.513 5.104 10.627 1.00 70.88 105 GLN A C 1
ATOM 776 O O . GLN A 1 105 ? -21.758 4.970 11.598 1.00 70.88 105 GLN A O 1
ATOM 781 N N . PRO A 1 106 ? -22.030 5.253 9.375 1.00 76.81 106 PRO A N 1
ATOM 782 C CA . PRO A 1 106 ? -20.620 5.531 9.107 1.00 76.81 106 PRO A CA 1
ATOM 783 C C . PRO A 1 106 ? -20.228 6.909 9.663 1.00 76.81 106 PRO A C 1
ATOM 785 O O . PRO A 1 106 ? -21.003 7.862 9.583 1.00 76.81 106 PRO A O 1
ATOM 788 N N . ILE A 1 107 ? -19.026 7.020 10.229 1.00 73.94 107 ILE A N 1
ATOM 789 C CA . ILE A 1 107 ? -18.556 8.264 10.861 1.00 73.94 107 ILE A CA 1
ATOM 790 C C . ILE A 1 107 ? -17.884 9.184 9.837 1.00 73.94 107 ILE A C 1
ATOM 792 O O . ILE A 1 107 ? -17.106 8.734 8.993 1.00 73.94 107 ILE A O 1
ATOM 796 N N . LEU A 1 108 ? -18.128 10.492 9.967 1.00 66.06 108 LEU A N 1
ATOM 797 C CA . LEU A 1 108 ? -17.372 11.523 9.261 1.00 66.06 108 LEU A CA 1
ATOM 798 C C . LEU A 1 108 ? -15.996 11.712 9.925 1.00 66.06 108 LEU A C 1
ATOM 800 O O . LEU A 1 108 ? -15.894 12.083 11.091 1.00 66.06 108 LEU A O 1
ATOM 804 N N . THR A 1 109 ? -14.923 11.477 9.176 1.00 64.94 109 THR A N 1
ATOM 805 C CA . THR A 1 109 ? -13.539 11.380 9.680 1.00 64.94 109 THR A CA 1
ATOM 806 C C . THR A 1 109 ? -12.873 12.720 10.023 1.00 64.94 109 THR A C 1
ATOM 808 O O . THR A 1 109 ? -11.653 12.780 10.145 1.00 64.94 109 THR A O 1
ATOM 811 N N . THR A 1 110 ? -13.635 13.812 10.121 1.00 70.50 110 THR A N 1
ATOM 812 C CA . THR A 1 110 ? -13.103 15.171 10.329 1.00 70.50 110 THR A CA 1
ATOM 813 C C . THR A 1 110 ? -12.945 15.555 11.800 1.00 70.50 110 THR A C 1
ATOM 815 O O . THR A 1 110 ? -12.372 16.602 12.085 1.00 70.50 110 THR A O 1
ATOM 818 N N . ASP A 1 111 ? -13.460 14.749 12.730 1.00 82.38 111 ASP A N 1
ATOM 819 C CA . ASP A 1 111 ? -13.252 14.950 14.165 1.00 82.38 111 ASP A CA 1
ATOM 820 C C . ASP A 1 111 ? -11.791 14.668 14.573 1.00 82.38 111 ASP A C 1
ATOM 822 O O . ASP A 1 111 ? -11.125 13.807 13.995 1.00 82.38 111 ASP A O 1
ATOM 826 N N . SER A 1 112 ? -11.288 15.385 15.584 1.00 83.12 112 SER A N 1
ATOM 827 C CA . SER A 1 112 ? -9.889 15.287 16.017 1.00 83.12 112 SER A CA 1
ATOM 828 C C . SER A 1 112 ? -9.512 13.904 16.559 1.00 83.12 112 SER A C 1
ATOM 830 O O . SER A 1 112 ? -8.370 13.481 16.371 1.00 83.12 112 SER A O 1
ATOM 832 N N . ILE A 1 113 ? -10.431 13.202 17.228 1.00 83.06 113 ILE A N 1
ATOM 833 C CA . ILE A 1 113 ? -10.196 11.857 17.775 1.00 83.06 113 ILE A CA 1
ATOM 834 C C . ILE A 1 113 ? -10.070 10.872 16.613 1.00 83.06 113 ILE A C 1
ATOM 836 O O . ILE A 1 113 ? -9.077 10.153 16.493 1.00 83.06 113 ILE A O 1
ATOM 840 N N . GLN A 1 114 ? -11.022 10.926 15.680 1.00 84.00 114 GLN A N 1
ATOM 841 C CA . GLN A 1 114 ? -11.032 10.066 14.495 1.00 84.00 114 GLN A CA 1
ATOM 842 C C . GLN A 1 114 ? -9.820 10.323 13.592 1.00 84.00 114 GLN A C 1
ATOM 844 O O . GLN A 1 114 ? -9.197 9.380 13.102 1.00 84.00 114 GLN A O 1
ATOM 849 N N . ALA A 1 115 ? -9.422 11.585 13.420 1.00 86.12 115 ALA A N 1
ATOM 850 C CA . ALA A 1 115 ? -8.191 11.943 12.723 1.00 86.12 115 ALA A CA 1
ATOM 851 C C . ALA A 1 115 ? -6.944 11.372 13.427 1.00 86.12 115 ALA A C 1
ATOM 853 O O . ALA A 1 115 ? -6.016 10.910 12.757 1.00 86.12 115 ALA A O 1
ATOM 854 N N . GLY A 1 116 ? -6.936 11.348 14.764 1.00 88.25 116 GLY A N 1
ATOM 855 C CA . GLY A 1 116 ? -5.905 10.695 15.571 1.00 88.25 116 GLY A CA 1
ATOM 856 C C . GLY A 1 116 ? -5.803 9.193 15.298 1.00 88.25 116 GLY A C 1
ATOM 857 O O . GLY A 1 116 ? -4.707 8.696 15.031 1.00 88.25 116 GLY A O 1
ATOM 858 N N . HIS A 1 117 ? -6.937 8.486 15.269 1.00 89.50 117 HIS A N 1
ATOM 859 C CA . HIS A 1 117 ? -6.987 7.058 14.930 1.00 89.50 117 HIS A CA 1
ATOM 860 C C . HIS A 1 117 ? -6.452 6.794 13.518 1.00 89.50 117 HIS A C 1
ATOM 862 O O . HIS A 1 117 ? -5.569 5.960 13.330 1.00 89.50 117 HIS A O 1
ATOM 868 N N . LEU A 1 118 ? -6.911 7.555 12.520 1.00 89.56 118 LEU A N 1
ATOM 869 C CA . LEU A 1 118 ? -6.453 7.393 11.137 1.00 89.56 118 LEU A CA 1
ATOM 870 C C . LEU A 1 118 ? -4.956 7.679 10.977 1.00 89.56 118 LEU A C 1
ATOM 872 O O . LEU A 1 118 ? -4.270 6.970 10.237 1.00 89.56 118 LEU A O 1
ATOM 876 N N . ARG A 1 119 ? -4.431 8.680 11.696 1.00 89.38 119 ARG A N 1
ATOM 877 C CA . ARG A 1 119 ? -2.991 8.951 11.741 1.00 89.38 119 ARG A CA 1
ATOM 878 C C . ARG A 1 119 ? -2.233 7.756 12.313 1.00 89.38 119 ARG A C 1
ATOM 880 O O . ARG A 1 119 ? -1.231 7.356 11.728 1.00 89.38 119 ARG A O 1
ATOM 887 N N . LEU A 1 120 ? -2.703 7.181 13.418 1.00 90.81 120 LEU A N 1
ATOM 888 C CA . LEU A 1 120 ? -2.088 5.998 14.018 1.00 90.81 120 LEU A CA 1
ATOM 889 C C . LEU A 1 120 ? -2.079 4.810 13.047 1.00 90.81 120 LEU A C 1
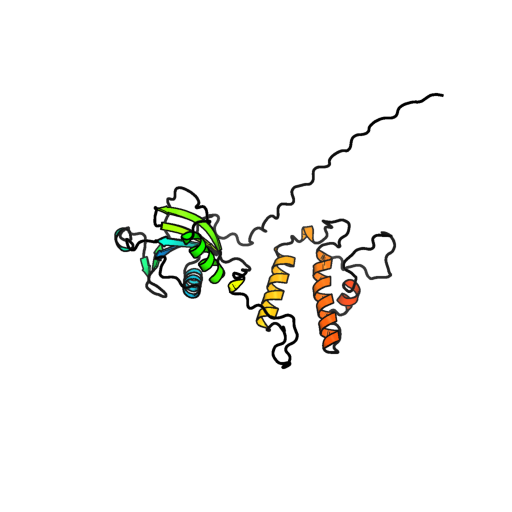ATOM 891 O O . LEU A 1 120 ? -1.052 4.150 12.908 1.00 90.81 120 LEU A O 1
ATOM 895 N N . PHE A 1 121 ? -3.186 4.570 12.341 1.00 92.12 121 PHE A N 1
ATOM 896 C CA . PHE A 1 121 ? -3.280 3.484 11.363 1.00 92.12 121 PHE A CA 1
ATOM 897 C C . PHE A 1 121 ? -2.272 3.679 10.232 1.00 92.12 121 PHE A C 1
ATOM 899 O O . PHE A 1 121 ? -1.525 2.757 9.917 1.00 92.12 121 PHE A O 1
ATOM 906 N N . SER A 1 122 ? -2.173 4.900 9.698 1.00 90.81 122 SER A N 1
ATOM 907 C CA . SER A 1 122 ? -1.197 5.242 8.659 1.00 90.81 122 SER A CA 1
ATOM 908 C C . SER A 1 122 ? 0.246 5.011 9.122 1.00 90.81 122 SER A C 1
ATOM 910 O O . SER A 1 122 ? 1.039 4.451 8.367 1.00 90.81 122 SER A O 1
ATOM 912 N N . LEU A 1 123 ? 0.575 5.355 10.374 1.00 90.75 123 LEU A N 1
ATOM 913 C CA . LEU A 1 123 ? 1.896 5.095 10.964 1.00 90.75 123 LEU A CA 1
ATOM 914 C C . LEU A 1 123 ? 2.193 3.604 11.169 1.00 90.75 123 LEU A C 1
ATOM 916 O O . LEU A 1 123 ? 3.359 3.223 11.185 1.00 90.75 123 LEU A O 1
ATOM 920 N N . ALA A 1 124 ? 1.164 2.771 11.321 1.00 91.75 124 ALA A N 1
ATOM 921 C CA . ALA A 1 124 ? 1.279 1.313 11.372 1.00 91.75 124 ALA A CA 1
ATOM 922 C C . ALA A 1 124 ? 1.239 0.660 9.974 1.00 91.75 124 ALA A C 1
ATOM 924 O O . ALA A 1 124 ? 1.119 -0.556 9.866 1.00 91.75 124 ALA A O 1
ATOM 925 N N . SER A 1 125 ? 1.296 1.448 8.891 1.00 91.62 125 SER A N 1
ATOM 926 C CA . SER A 1 125 ? 1.110 0.972 7.511 1.00 91.62 125 SER A CA 1
ATOM 927 C C . SER A 1 125 ? -0.220 0.240 7.279 1.00 91.62 125 SER A C 1
ATOM 929 O O . SER A 1 125 ? -0.312 -0.655 6.442 1.00 91.62 125 SER A O 1
ATOM 931 N N . LEU A 1 126 ? -1.264 0.637 8.007 1.00 93.19 126 LEU A N 1
ATOM 932 C CA . LEU A 1 126 ? -2.631 0.136 7.888 1.00 93.19 126 LEU A CA 1
ATOM 933 C C . LEU A 1 126 ? -3.559 1.246 7.391 1.00 93.19 126 LEU A C 1
ATOM 935 O O . LEU A 1 126 ? -3.269 2.440 7.503 1.00 93.19 126 LEU A O 1
ATOM 939 N N . ARG A 1 127 ? -4.728 0.859 6.879 1.00 92.12 127 ARG A N 1
ATOM 940 C CA . ARG A 1 127 ? -5.810 1.803 6.572 1.00 92.12 127 ARG A CA 1
ATOM 941 C C . ARG A 1 127 ? -7.144 1.320 7.117 1.00 92.12 127 ARG A C 1
ATOM 943 O O . ARG A 1 127 ? -7.404 0.120 7.134 1.00 92.12 127 ARG A O 1
ATOM 950 N N . SER A 1 128 ? -8.001 2.264 7.504 1.00 91.75 128 SER A N 1
ATOM 951 C CA . SER A 1 128 ? -9.409 1.972 7.784 1.00 91.75 128 SER A CA 1
ATOM 952 C C . SER A 1 128 ? -10.197 1.946 6.476 1.00 91.75 128 SER A C 1
ATOM 954 O O . SER A 1 128 ? -10.211 2.931 5.739 1.00 91.75 128 SER A O 1
ATOM 956 N N . VAL A 1 129 ? -10.850 0.822 6.188 1.00 90.62 129 VAL A N 1
ATOM 957 C CA . VAL A 1 129 ? -11.777 0.652 5.055 1.00 90.62 129 VAL A CA 1
ATOM 958 C C . VAL A 1 129 ? -13.171 1.150 5.418 1.00 90.62 129 VAL A C 1
ATOM 960 O O . VAL A 1 129 ? -13.913 1.633 4.566 1.00 90.62 129 VAL A O 1
ATOM 963 N N . LEU A 1 130 ? -13.532 1.003 6.691 1.00 88.31 130 LEU A N 1
ATOM 964 C CA . LEU A 1 130 ? -14.853 1.297 7.217 1.00 88.31 130 LEU A CA 1
ATOM 965 C C . LEU A 1 130 ? -14.718 1.731 8.671 1.00 88.31 130 LEU A C 1
ATOM 967 O O . LEU A 1 130 ? -14.071 1.043 9.455 1.00 88.31 130 LEU A O 1
ATOM 971 N N . SER A 1 131 ? -15.366 2.836 9.028 1.00 89.31 131 SER A N 1
ATOM 972 C CA . SER A 1 131 ? -15.435 3.333 10.402 1.00 89.31 131 SER A CA 1
ATOM 973 C C . SER A 1 131 ? -16.903 3.524 10.789 1.00 89.31 131 SER A C 1
ATOM 975 O O . SER A 1 131 ? -17.622 4.254 10.105 1.00 89.31 131 SER A O 1
ATOM 977 N N . ILE A 1 132 ? -17.356 2.867 11.858 1.00 87.25 132 ILE A N 1
ATOM 978 C CA . ILE A 1 132 ? -18.749 2.876 12.329 1.00 87.25 132 ILE A CA 1
ATOM 979 C C . ILE A 1 132 ? -18.786 3.267 13.807 1.00 87.25 132 ILE A C 1
ATOM 981 O O . ILE A 1 132 ? -18.037 2.715 14.613 1.00 87.25 132 ILE A O 1
ATOM 985 N N . ALA A 1 133 ? -19.698 4.169 14.173 1.00 85.88 133 ALA A N 1
ATOM 986 C CA . ALA A 1 133 ? -19.967 4.479 15.575 1.00 85.88 133 ALA A CA 1
ATOM 987 C C . ALA A 1 133 ? -20.782 3.347 16.206 1.00 85.88 133 ALA A C 1
ATOM 989 O O . ALA A 1 133 ? -21.887 3.042 15.745 1.00 85.88 133 ALA A O 1
ATOM 990 N N . LEU A 1 134 ? -20.237 2.734 17.257 1.00 83.06 134 LEU A N 1
ATOM 991 C CA . LEU A 1 134 ? -20.960 1.766 18.082 1.00 83.06 134 LEU A CA 1
ATOM 992 C C . LEU A 1 134 ? -21.692 2.476 19.226 1.00 83.06 134 LEU A C 1
ATOM 994 O O . LEU A 1 134 ? -22.820 2.128 19.561 1.00 83.06 134 LEU A O 1
ATOM 998 N N . SER A 1 135 ? -21.061 3.498 19.807 1.00 78.38 135 SER A N 1
ATOM 999 C CA . SER A 1 135 ? -21.635 4.346 20.853 1.00 78.38 135 SER A CA 1
ATOM 1000 C C . SER A 1 135 ? -21.044 5.759 20.786 1.00 78.38 135 SER A C 1
ATOM 1002 O O . SER A 1 135 ? -20.229 6.055 19.913 1.00 78.38 135 SER A O 1
ATOM 1004 N N . ALA A 1 136 ? -21.425 6.634 21.722 1.00 75.94 136 ALA A N 1
ATOM 1005 C CA . ALA A 1 136 ? -20.838 7.972 21.846 1.00 75.94 136 ALA A CA 1
ATOM 1006 C C . ALA A 1 136 ? -19.328 7.964 22.168 1.00 75.94 136 ALA A C 1
ATOM 1008 O O . ALA A 1 136 ? -18.667 8.978 21.969 1.00 75.94 136 ALA A O 1
ATOM 1009 N N . HIS A 1 137 ? -18.797 6.839 22.657 1.00 80.50 137 HIS A N 1
ATOM 1010 C CA . HIS A 1 137 ? -17.411 6.694 23.116 1.00 80.50 137 HIS A CA 1
ATOM 1011 C C . HIS A 1 137 ? -16.718 5.469 22.509 1.00 80.50 137 HIS A C 1
ATOM 1013 O O . HIS A 1 137 ? -15.713 5.012 23.040 1.00 80.50 137 HIS A O 1
ATOM 1019 N N . SER A 1 138 ? -17.293 4.862 21.469 1.00 84.50 138 SER A N 1
ATOM 1020 C CA . SER A 1 138 ? -16.789 3.611 20.903 1.00 84.50 138 SER A CA 1
ATOM 1021 C C . SER A 1 138 ? -16.922 3.617 19.393 1.00 84.50 138 SER A C 1
ATOM 1023 O O . SER A 1 138 ? -18.016 3.807 18.845 1.00 84.50 138 SER A O 1
ATOM 1025 N N . THR A 1 139 ? -15.800 3.386 18.719 1.00 88.19 139 THR A N 1
ATOM 1026 C CA . THR A 1 139 ? -15.729 3.333 17.261 1.00 88.19 139 THR A CA 1
ATOM 1027 C C . THR A 1 139 ? -15.165 2.000 16.805 1.00 88.19 139 THR A C 1
ATOM 1029 O O . THR A 1 139 ? -14.100 1.581 17.249 1.00 88.19 139 THR A O 1
ATOM 1032 N N . LEU A 1 140 ? -15.855 1.356 15.866 1.00 90.06 140 LEU A N 1
ATOM 1033 C CA . LEU A 1 140 ? -15.330 0.218 15.126 1.00 90.06 140 LEU A CA 1
ATOM 1034 C C . LEU A 1 140 ? -14.645 0.702 13.850 1.00 90.06 140 LEU A C 1
ATOM 1036 O O . LEU A 1 140 ? -15.275 1.339 13.009 1.00 90.06 140 LEU A O 1
ATOM 1040 N N . HIS A 1 141 ? -13.400 0.294 13.659 1.00 91.88 141 HIS A N 1
ATOM 1041 C CA . HIS A 1 141 ? -12.651 0.423 12.420 1.00 91.88 141 HIS A CA 1
ATOM 1042 C C . HIS A 1 141 ? -12.403 -0.959 11.813 1.00 91.88 141 HIS A C 1
ATOM 1044 O O . HIS A 1 141 ? -11.944 -1.870 12.495 1.00 91.88 141 HIS A O 1
ATOM 1050 N N . VAL A 1 142 ? -12.673 -1.135 10.524 1.00 92.44 142 VAL A N 1
ATOM 1051 C CA . VAL A 1 142 ? -12.221 -2.313 9.773 1.00 92.44 142 VAL A CA 1
ATOM 1052 C C . VAL A 1 142 ? -10.897 -1.956 9.123 1.00 92.44 142 VAL A C 1
ATOM 1054 O O . VAL A 1 142 ? -10.857 -1.176 8.172 1.00 92.44 142 VAL A O 1
ATOM 1057 N N . LEU A 1 143 ? -9.820 -2.514 9.660 1.00 94.12 143 LEU A N 1
ATOM 1058 C CA . LEU A 1 143 ? -8.464 -2.288 9.195 1.00 94.12 143 LEU A CA 1
ATOM 1059 C C . LEU A 1 143 ? -8.078 -3.307 8.130 1.00 94.12 143 LEU A C 1
ATOM 1061 O O . LEU A 1 143 ? -8.435 -4.483 8.216 1.00 94.12 143 LEU A O 1
ATOM 1065 N N . GLU A 1 144 ? -7.288 -2.861 7.165 1.00 94.50 144 GLU A N 1
ATOM 1066 C CA . GLU A 1 144 ? -6.572 -3.729 6.235 1.00 94.50 144 GLU A CA 1
ATOM 1067 C C . GLU A 1 144 ? -5.155 -3.199 5.989 1.00 94.50 144 GLU A C 1
ATOM 1069 O O . GLU A 1 144 ? -4.883 -2.005 6.170 1.00 94.50 144 GLU A O 1
ATOM 1074 N N . LYS A 1 145 ? -4.261 -4.091 5.553 1.00 92.44 145 LYS A N 1
ATOM 1075 C CA . LYS A 1 145 ? -2.898 -3.741 5.146 1.00 92.44 145 LYS A CA 1
ATOM 1076 C C . LYS A 1 145 ? -2.877 -3.536 3.629 1.00 92.44 145 LYS A C 1
ATOM 1078 O O . LYS A 1 145 ? -3.043 -4.511 2.891 1.00 92.44 145 LYS A O 1
ATOM 1083 N N . PRO A 1 146 ? -2.747 -2.295 3.130 1.00 88.31 146 PRO A N 1
ATOM 1084 C CA . PRO A 1 146 ? -2.639 -2.065 1.699 1.00 88.31 146 PRO A CA 1
ATOM 1085 C C . PRO A 1 146 ? -1.314 -2.632 1.164 1.00 88.31 146 PRO A C 1
ATOM 1087 O O . PRO A 1 146 ? -0.334 -2.742 1.895 1.00 88.31 146 PRO A O 1
ATOM 1090 N N . ALA A 1 147 ? -1.271 -2.952 -0.134 1.00 84.06 147 ALA A N 1
ATOM 1091 C CA . ALA A 1 147 ? -0.053 -3.447 -0.788 1.00 84.06 147 ALA A CA 1
ATOM 1092 C C . ALA A 1 147 ? 1.112 -2.439 -0.728 1.00 84.06 147 ALA A C 1
ATOM 1094 O O . ALA A 1 147 ? 2.272 -2.834 -0.746 1.00 84.06 147 ALA A O 1
ATOM 1095 N N . PHE A 1 148 ? 0.790 -1.147 -0.632 1.00 80.75 148 PHE A N 1
ATOM 1096 C CA . PHE A 1 148 ? 1.728 -0.070 -0.339 1.00 80.75 148 PHE A CA 1
ATOM 1097 C C . PHE A 1 148 ? 1.045 0.969 0.555 1.00 80.75 148 PHE A C 1
ATOM 1099 O O . PHE A 1 148 ? -0.159 1.211 0.433 1.00 80.75 148 PHE A O 1
ATOM 1106 N N . SER A 1 149 ? 1.814 1.602 1.437 1.00 80.44 149 SER A N 1
ATOM 1107 C CA . SER A 1 149 ? 1.356 2.713 2.271 1.00 80.44 149 SER A CA 1
ATOM 1108 C C . SER A 1 149 ? 2.363 3.852 2.195 1.00 80.44 149 SER A C 1
ATOM 1110 O O . SER A 1 149 ? 3.571 3.619 2.219 1.00 80.44 149 SER A O 1
ATOM 1112 N N . TYR A 1 150 ? 1.864 5.082 2.117 1.00 76.12 150 TYR A N 1
ATOM 1113 C CA . TYR A 1 150 ? 2.683 6.272 2.296 1.00 76.12 150 TYR A CA 1
ATOM 1114 C C . TYR A 1 150 ? 2.495 6.779 3.718 1.00 76.12 150 TYR A C 1
ATOM 1116 O O . TYR A 1 150 ? 1.366 6.992 4.169 1.00 76.12 150 TYR A O 1
ATOM 1124 N N . LEU A 1 151 ? 3.609 6.980 4.418 1.00 80.12 151 LEU A N 1
ATOM 1125 C CA . LEU A 1 151 ? 3.584 7.631 5.718 1.00 80.12 151 LEU A CA 1
ATOM 1126 C C . LEU A 1 151 ? 3.181 9.106 5.563 1.00 80.12 151 LEU A C 1
ATOM 1128 O O . LEU A 1 151 ? 3.401 9.703 4.502 1.00 80.12 151 LEU A O 1
ATOM 1132 N N . PRO A 1 152 ? 2.621 9.728 6.615 1.00 80.38 152 PRO A N 1
ATOM 1133 C CA . PRO A 1 152 ? 2.370 11.161 6.609 1.00 80.38 152 PRO A CA 1
ATOM 1134 C C . PRO A 1 152 ? 3.661 11.930 6.308 1.00 80.38 152 PRO A C 1
ATOM 1136 O O . PRO A 1 152 ? 4.720 11.572 6.819 1.00 80.38 152 PRO A O 1
ATOM 1139 N N . LEU A 1 153 ? 3.570 13.017 5.532 1.00 77.00 153 LEU A N 1
ATOM 1140 C CA . LEU A 1 153 ? 4.736 13.802 5.090 1.00 77.00 153 LEU A CA 1
ATOM 1141 C C . LEU A 1 153 ? 5.653 14.241 6.239 1.00 77.00 153 LEU A C 1
ATOM 1143 O O . LEU A 1 153 ? 6.859 14.337 6.061 1.00 77.00 153 LEU A O 1
ATOM 1147 N N . THR A 1 154 ? 5.096 14.472 7.429 1.00 77.56 154 THR A N 1
ATOM 1148 C CA . THR A 1 154 ? 5.852 14.839 8.636 1.00 77.56 154 THR A CA 1
ATOM 1149 C C . THR A 1 154 ? 6.809 13.752 9.132 1.00 77.56 154 THR A C 1
ATOM 1151 O O . THR A 1 154 ? 7.697 14.055 9.922 1.00 77.56 154 THR A O 1
ATOM 1154 N N . TYR A 1 155 ? 6.638 12.507 8.682 1.00 72.56 155 TYR A N 1
ATOM 1155 C CA . TYR A 1 155 ? 7.502 11.363 8.981 1.00 72.56 155 TYR A CA 1
ATOM 1156 C C . TYR A 1 155 ? 8.430 11.004 7.818 1.00 72.56 155 TYR A C 1
ATOM 1158 O O . TYR A 1 155 ? 9.241 10.092 7.948 1.00 72.56 155 TYR A O 1
ATOM 1166 N N . ILE A 1 156 ? 8.333 11.713 6.691 1.00 70.00 156 ILE A N 1
ATOM 1167 C CA . ILE A 1 156 ? 9.253 11.549 5.571 1.00 70.00 156 ILE A CA 1
ATOM 1168 C C . ILE A 1 156 ? 10.418 12.511 5.790 1.00 70.00 156 ILE A C 1
ATOM 1170 O O . ILE A 1 156 ? 10.236 13.728 5.842 1.00 70.00 156 ILE A O 1
ATOM 1174 N N . THR A 1 157 ? 11.628 11.972 5.924 1.00 66.12 157 THR A N 1
ATOM 1175 C CA . THR A 1 157 ? 12.839 12.789 5.985 1.00 66.12 157 THR A CA 1
ATOM 1176 C C . THR A 1 157 ? 13.003 13.529 4.659 1.00 66.12 157 THR A C 1
ATOM 1178 O O . THR A 1 157 ? 13.178 12.922 3.604 1.00 66.12 157 THR A O 1
ATOM 1181 N N . ALA A 1 158 ? 12.924 14.860 4.697 1.00 60.72 158 ALA A N 1
ATOM 1182 C CA . ALA A 1 158 ? 13.211 15.685 3.534 1.00 60.72 158 ALA A CA 1
ATOM 1183 C C . ALA A 1 158 ? 14.720 15.655 3.269 1.00 60.72 158 ALA A C 1
ATOM 1185 O O . ALA A 1 158 ? 15.498 16.334 3.941 1.00 60.72 158 ALA A O 1
ATOM 1186 N N . HIS A 1 159 ? 15.139 14.850 2.300 1.00 60.50 159 HIS A N 1
ATOM 1187 C CA . HIS A 1 159 ? 16.512 14.861 1.822 1.00 60.50 159 HIS A CA 1
ATOM 1188 C C . HIS A 1 159 ? 16.708 16.069 0.897 1.00 60.50 159 HIS A C 1
ATOM 1190 O O . HIS A 1 159 ? 15.960 16.272 -0.060 1.00 60.50 159 HIS A O 1
ATOM 1196 N N . SER A 1 160 ? 17.677 16.926 1.225 1.00 57.25 160 SER A N 1
ATOM 1197 C CA . SER A 1 160 ? 18.013 18.086 0.398 1.00 57.25 160 SER A CA 1
ATOM 1198 C C . SER A 1 160 ? 18.561 17.611 -0.942 1.00 57.25 160 SER A C 1
ATOM 1200 O O . SER A 1 160 ? 19.571 16.919 -0.973 1.00 57.25 160 SER A O 1
ATOM 1202 N N . PHE A 1 161 ? 17.969 18.042 -2.058 1.00 55.75 161 PHE A N 1
ATOM 1203 C CA . PHE A 1 161 ? 18.499 17.762 -3.400 1.00 55.75 161 PHE A CA 1
ATOM 1204 C C . PHE A 1 161 ? 19.891 18.370 -3.654 1.00 55.75 161 PHE A C 1
ATOM 1206 O O . PHE A 1 161 ? 20.516 18.062 -4.669 1.00 55.75 161 PHE A O 1
ATOM 1213 N N . ALA A 1 162 ? 20.383 19.231 -2.758 1.00 58.91 162 ALA A N 1
ATOM 1214 C CA . ALA A 1 162 ? 21.715 19.801 -2.869 1.00 58.91 162 ALA A CA 1
ATOM 1215 C C . ALA A 1 162 ? 22.788 18.753 -2.513 1.00 58.91 162 ALA A C 1
ATOM 1217 O O . ALA A 1 162 ? 22.664 18.087 -1.483 1.00 58.91 162 ALA A O 1
ATOM 1218 N N . PRO A 1 163 ? 23.858 18.620 -3.316 1.00 56.12 163 PRO A N 1
ATOM 1219 C CA . PRO A 1 163 ? 24.986 17.771 -2.960 1.00 56.12 163 PRO A CA 1
ATOM 1220 C C . PRO A 1 163 ? 25.598 18.257 -1.643 1.00 56.12 163 PRO A C 1
ATOM 1222 O O . PRO A 1 163 ? 25.854 19.453 -1.471 1.00 56.12 163 PRO A O 1
ATOM 1225 N N . SER A 1 164 ? 25.817 17.340 -0.703 1.00 57.88 164 SER A N 1
ATOM 1226 C CA . SER A 1 164 ? 26.446 17.681 0.566 1.00 57.88 164 SER A CA 1
ATOM 1227 C C . SER A 1 164 ? 27.893 18.127 0.343 1.00 57.88 164 SER A C 1
ATOM 1229 O O . SER A 1 164 ? 28.636 17.547 -0.450 1.00 57.88 164 SER A O 1
ATOM 1231 N N . THR A 1 165 ? 28.320 19.169 1.056 1.00 59.22 165 THR A N 1
ATOM 1232 C CA . THR A 1 165 ? 29.687 19.710 0.961 1.00 59.22 165 THR A CA 1
ATOM 1233 C C . THR A 1 165 ? 30.753 18.742 1.481 1.00 59.22 165 THR A C 1
ATOM 1235 O O . THR A 1 165 ? 31.933 18.916 1.190 1.00 59.22 165 THR A O 1
ATOM 1238 N N . ASP A 1 166 ? 30.348 17.711 2.227 1.00 65.38 166 ASP A N 1
ATOM 1239 C CA . ASP A 1 166 ? 31.216 16.689 2.812 1.00 65.38 166 ASP A CA 1
ATOM 1240 C C . ASP A 1 166 ? 31.338 15.408 1.964 1.00 65.38 166 ASP A C 1
ATOM 1242 O O . ASP A 1 166 ? 32.079 14.501 2.347 1.00 65.38 166 ASP A O 1
ATOM 1246 N N . GLY A 1 167 ? 30.612 15.307 0.839 1.00 53.78 167 GLY A N 1
ATOM 1247 C CA . GLY A 1 167 ? 30.616 14.144 -0.059 1.00 53.78 167 GLY A CA 1
ATOM 1248 C C . GLY A 1 167 ? 30.128 12.829 0.568 1.00 53.78 167 GLY A C 1
ATOM 1249 O O . GLY A 1 167 ? 30.223 11.784 -0.070 1.00 53.78 167 GLY A O 1
ATOM 1250 N N . LYS A 1 168 ? 29.629 12.858 1.812 1.00 53.47 168 LYS A N 1
ATOM 1251 C CA . LYS A 1 168 ? 29.232 11.674 2.597 1.00 53.47 168 LYS A CA 1
ATOM 1252 C C . LYS A 1 168 ? 27.721 11.531 2.757 1.00 53.47 168 LYS A C 1
ATOM 1254 O O . LYS A 1 168 ? 27.263 10.462 3.145 1.00 53.47 168 LYS A O 1
ATOM 1259 N N . SER A 1 169 ? 26.951 12.572 2.447 1.00 55.25 169 SER A N 1
ATOM 1260 C CA . SER A 1 169 ? 25.487 12.585 2.538 1.00 55.25 169 SER A CA 1
ATOM 1261 C C . SER A 1 169 ? 24.859 12.913 1.181 1.00 55.25 169 SER A C 1
ATOM 1263 O O . SER A 1 169 ? 24.158 13.904 1.000 1.00 55.25 169 SER A O 1
ATOM 1265 N N . GLY A 1 170 ? 25.137 12.063 0.189 1.00 56.25 170 GLY A N 1
ATOM 1266 C CA . GLY A 1 170 ? 24.410 12.083 -1.080 1.00 56.25 170 GLY A CA 1
ATOM 1267 C C . GLY A 1 170 ? 22.992 11.525 -0.925 1.00 56.25 170 GLY A C 1
ATOM 1268 O O . GLY A 1 170 ? 22.752 10.661 -0.085 1.00 56.25 170 GLY A O 1
ATOM 1269 N N . ASN A 1 171 ? 22.068 11.969 -1.782 1.00 66.38 171 ASN A N 1
ATOM 1270 C CA . ASN A 1 171 ? 20.696 11.445 -1.910 1.00 66.38 171 ASN A CA 1
ATOM 1271 C C . ASN A 1 171 ? 20.662 10.056 -2.566 1.00 66.38 171 ASN A C 1
ATOM 1273 O O . ASN A 1 171 ? 19.887 9.810 -3.489 1.00 66.38 171 ASN A O 1
ATOM 1277 N N . ILE A 1 172 ? 21.572 9.175 -2.162 1.00 74.00 172 ILE A N 1
ATOM 1278 C CA . ILE A 1 172 ? 21.661 7.824 -2.693 1.00 74.00 172 ILE A CA 1
ATOM 1279 C C . ILE A 1 172 ? 20.705 6.974 -1.858 1.00 74.00 172 ILE A C 1
ATOM 1281 O O . ILE A 1 172 ? 20.959 6.807 -0.663 1.00 74.00 172 ILE A O 1
ATOM 1285 N N . PRO A 1 173 ? 19.615 6.454 -2.446 1.00 79.12 173 PRO A N 1
ATOM 1286 C CA . PRO A 1 173 ? 18.719 5.565 -1.726 1.00 79.12 173 PRO A CA 1
ATOM 1287 C C . PRO A 1 173 ? 19.482 4.325 -1.255 1.00 79.12 173 PRO A C 1
ATOM 1289 O O . PRO A 1 173 ? 20.317 3.762 -1.971 1.00 79.12 173 PRO A O 1
ATOM 1292 N N . SER A 1 174 ? 19.174 3.892 -0.041 1.00 84.00 174 SER A N 1
ATOM 1293 C CA . SER A 1 174 ? 19.602 2.610 0.500 1.00 84.00 174 SER A CA 1
ATOM 1294 C C . SER A 1 174 ? 19.101 1.452 -0.371 1.00 84.00 174 SER A C 1
ATOM 1296 O O . SER A 1 174 ? 18.170 1.578 -1.171 1.00 84.00 174 SE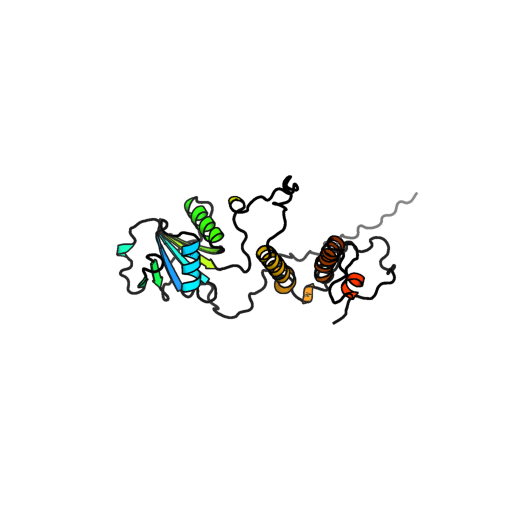R A O 1
ATOM 1298 N N . ILE A 1 175 ? 19.708 0.278 -0.201 1.00 87.62 175 ILE A N 1
ATOM 1299 C CA . ILE A 1 175 ? 19.296 -0.928 -0.931 1.00 87.62 175 ILE A CA 1
ATOM 1300 C C . ILE A 1 175 ? 17.835 -1.298 -0.646 1.00 87.62 175 ILE A C 1
ATOM 1302 O O . ILE A 1 175 ? 17.135 -1.754 -1.550 1.00 87.62 175 ILE A O 1
ATOM 1306 N N . ASP A 1 176 ? 17.354 -1.091 0.577 1.00 85.12 176 ASP A N 1
ATOM 1307 C CA . ASP A 1 176 ? 15.976 -1.428 0.934 1.00 85.12 176 ASP A CA 1
ATOM 1308 C C . ASP A 1 176 ? 14.969 -0.410 0.380 1.00 85.12 176 ASP A C 1
ATOM 1310 O O . ASP A 1 176 ? 13.889 -0.801 -0.073 1.00 85.12 176 ASP A O 1
ATOM 1314 N N . GLU A 1 177 ? 15.345 0.869 0.283 1.00 84.62 177 GLU A N 1
ATOM 1315 C CA . GLU A 1 177 ? 14.567 1.872 -0.457 1.00 84.62 177 GLU A CA 1
ATOM 1316 C C . GLU A 1 177 ? 14.498 1.532 -1.951 1.00 84.62 177 GLU A C 1
ATOM 1318 O O . GLU A 1 177 ? 13.420 1.584 -2.541 1.00 84.62 177 GLU A O 1
ATOM 1323 N N . TRP A 1 178 ? 15.610 1.094 -2.553 1.00 88.12 178 TRP A N 1
ATOM 1324 C CA . TRP A 1 178 ? 15.650 0.630 -3.945 1.00 88.12 178 TRP A CA 1
ATOM 1325 C C . TRP A 1 178 ? 14.736 -0.573 -4.198 1.00 88.12 178 TRP A C 1
ATOM 1327 O O . TRP A 1 178 ? 13.987 -0.587 -5.175 1.00 88.12 178 TRP A O 1
ATOM 1337 N N . LYS A 1 179 ? 14.768 -1.582 -3.319 1.00 90.56 179 LYS A N 1
ATOM 1338 C CA . LYS A 1 179 ? 13.871 -2.746 -3.413 1.00 90.56 179 LYS A CA 1
ATOM 1339 C C . LYS A 1 179 ? 12.409 -2.330 -3.287 1.00 90.56 179 LYS A C 1
ATOM 1341 O O . LYS A 1 179 ? 11.573 -2.801 -4.051 1.00 90.56 179 LYS A O 1
ATOM 1346 N N . THR A 1 180 ? 12.111 -1.432 -2.349 1.00 86.88 180 THR A N 1
ATOM 1347 C CA . THR A 1 180 ? 10.756 -0.906 -2.141 1.00 86.88 180 THR A CA 1
ATOM 1348 C C . THR A 1 180 ? 10.268 -0.140 -3.371 1.00 86.88 180 THR A C 1
ATOM 1350 O O . THR A 1 180 ? 9.135 -0.333 -3.809 1.00 86.88 180 THR A O 1
ATOM 1353 N N . LEU A 1 181 ? 11.128 0.684 -3.978 1.00 89.12 181 LEU A N 1
ATOM 1354 C CA . LEU A 1 181 ? 10.828 1.409 -5.212 1.00 89.12 181 LEU A CA 1
ATOM 1355 C C . LEU A 1 181 ? 10.462 0.451 -6.354 1.00 89.12 181 LEU A C 1
ATOM 1357 O O . LEU A 1 181 ? 9.434 0.646 -7.002 1.00 89.12 181 LEU A O 1
ATOM 1361 N N . TRP A 1 182 ? 11.262 -0.594 -6.574 1.00 91.25 182 TRP A N 1
ATOM 1362 C CA . TRP A 1 182 ? 10.996 -1.575 -7.627 1.00 91.25 182 TRP A CA 1
ATOM 1363 C C . TRP A 1 182 ? 9.756 -2.429 -7.358 1.00 91.25 182 TRP A C 1
ATOM 1365 O O . TRP A 1 182 ? 8.970 -2.657 -8.272 1.00 91.25 182 TRP A O 1
ATOM 1375 N N . ALA A 1 183 ? 9.504 -2.818 -6.106 1.00 90.44 183 ALA A N 1
ATOM 1376 C CA . ALA A 1 183 ? 8.268 -3.512 -5.746 1.00 90.44 183 ALA A CA 1
ATOM 1377 C C . ALA A 1 183 ? 7.021 -2.648 -6.027 1.00 90.44 183 ALA A C 1
ATOM 1379 O O . ALA A 1 183 ? 6.014 -3.145 -6.534 1.00 90.44 183 ALA A O 1
ATOM 1380 N N . ASN A 1 184 ? 7.097 -1.341 -5.752 1.00 89.50 184 ASN A N 1
ATOM 1381 C CA . ASN A 1 184 ? 6.025 -0.397 -6.074 1.00 89.50 184 ASN A CA 1
ATOM 1382 C C . ASN A 1 184 ? 5.845 -0.226 -7.587 1.00 89.50 184 ASN A C 1
ATOM 1384 O O . ASN A 1 184 ? 4.714 -0.188 -8.074 1.00 89.50 184 ASN A O 1
ATOM 1388 N N . TRP A 1 185 ? 6.947 -0.146 -8.335 1.00 91.19 185 TRP A N 1
ATOM 1389 C CA . TRP A 1 185 ? 6.921 -0.116 -9.795 1.00 91.19 185 TRP A CA 1
ATOM 1390 C C . TRP A 1 185 ? 6.210 -1.346 -10.370 1.00 91.19 185 TRP A C 1
ATOM 1392 O O . TRP A 1 185 ? 5.298 -1.193 -11.186 1.00 91.19 185 TRP A O 1
ATOM 1402 N N . ASP A 1 186 ? 6.550 -2.546 -9.899 1.00 90.50 186 ASP A N 1
ATOM 1403 C CA . ASP A 1 186 ? 5.930 -3.800 -10.339 1.00 90.50 186 ASP A CA 1
ATOM 1404 C C . ASP A 1 186 ? 4.442 -3.854 -9.986 1.00 90.50 186 ASP A C 1
ATOM 1406 O O . ASP A 1 186 ? 3.612 -4.263 -10.800 1.00 90.50 186 ASP A O 1
ATOM 1410 N N . LEU A 1 187 ? 4.067 -3.399 -8.789 1.00 90.00 187 LEU A N 1
ATOM 1411 C CA . LEU A 1 187 ? 2.665 -3.325 -8.393 1.00 90.00 187 LEU A CA 1
ATOM 1412 C C . LEU A 1 187 ? 1.868 -2.424 -9.347 1.00 90.00 187 LEU A C 1
ATOM 1414 O O . LEU A 1 187 ? 0.822 -2.826 -9.862 1.00 90.00 187 LEU A O 1
ATOM 1418 N N . ILE A 1 188 ? 2.364 -1.216 -9.610 1.00 88.06 188 ILE A N 1
ATOM 1419 C CA . ILE A 1 188 ? 1.678 -0.250 -10.472 1.00 88.06 188 ILE A CA 1
ATOM 1420 C C . ILE A 1 188 ? 1.605 -0.778 -11.906 1.00 88.06 188 ILE A C 1
ATOM 1422 O O . ILE A 1 188 ? 0.538 -0.782 -12.518 1.00 88.06 188 ILE A O 1
ATOM 1426 N N . THR A 1 189 ? 2.722 -1.250 -12.450 1.00 88.38 189 THR A N 1
ATOM 1427 C CA . THR A 1 189 ? 2.814 -1.570 -13.879 1.00 88.38 189 THR A CA 1
ATOM 1428 C C . THR A 1 189 ? 2.287 -2.955 -14.238 1.00 88.38 189 THR A C 1
ATOM 1430 O O . THR A 1 189 ? 1.746 -3.117 -15.330 1.00 88.38 189 THR A O 1
ATOM 1433 N N . LEU A 1 190 ? 2.383 -3.936 -13.334 1.00 86.06 190 LEU A N 1
ATOM 1434 C CA . LEU A 1 190 ? 2.031 -5.336 -13.608 1.00 86.06 190 LEU A CA 1
ATOM 1435 C C . LEU A 1 190 ? 0.763 -5.810 -12.889 1.00 86.06 190 LEU A C 1
ATOM 1437 O O . LEU A 1 190 ? 0.215 -6.850 -13.260 1.00 86.06 190 LEU A O 1
ATOM 1441 N N . LYS A 1 191 ? 0.292 -5.103 -11.850 1.00 87.94 191 LYS A N 1
ATOM 1442 C CA . LYS A 1 191 ? -0.929 -5.482 -11.108 1.00 87.94 191 LYS A CA 1
ATOM 1443 C C . LYS A 1 191 ? -2.068 -4.485 -11.276 1.00 87.94 191 LYS A C 1
ATOM 1445 O O . LYS A 1 191 ? -3.218 -4.909 -11.351 1.00 87.94 191 LYS A O 1
ATOM 1450 N N . MET A 1 192 ? -1.775 -3.184 -11.327 1.00 89.25 192 MET A N 1
ATOM 1451 C CA . MET A 1 192 ? -2.819 -2.162 -11.475 1.00 89.25 192 MET A CA 1
ATOM 1452 C C . MET A 1 192 ? -3.255 -1.946 -12.926 1.00 89.25 192 MET A C 1
ATOM 1454 O O . MET A 1 192 ? -4.394 -1.544 -13.149 1.00 89.25 192 MET A O 1
ATOM 1458 N N . ILE A 1 193 ? -2.391 -2.237 -13.904 1.00 86.00 193 ILE A N 1
ATOM 1459 C CA . ILE A 1 193 ? -2.727 -2.163 -15.331 1.00 86.00 193 ILE A CA 1
ATOM 1460 C C . ILE A 1 193 ? -3.108 -3.567 -15.824 1.00 86.00 193 ILE A C 1
ATOM 1462 O O . ILE A 1 193 ? -2.253 -4.454 -15.845 1.00 86.00 193 ILE A O 1
ATOM 1466 N N . PRO A 1 194 ? -4.366 -3.803 -16.242 1.00 88.12 194 PRO A N 1
ATOM 1467 C CA . PRO A 1 194 ? -4.763 -5.092 -16.795 1.00 88.12 194 PRO A CA 1
ATOM 1468 C C . PRO A 1 194 ? -3.942 -5.444 -18.046 1.00 88.12 194 PRO A C 1
ATOM 1470 O O . PRO A 1 194 ? -3.706 -4.560 -18.877 1.00 88.12 194 PRO A O 1
ATOM 1473 N N . PRO A 1 195 ? -3.590 -6.725 -18.271 1.00 87.00 195 PRO A N 1
ATOM 1474 C CA . PRO A 1 195 ? -2.844 -7.142 -19.462 1.00 87.00 195 PRO A CA 1
ATOM 1475 C C . PRO A 1 195 ? -3.491 -6.699 -20.783 1.00 87.00 195 PRO A C 1
ATOM 1477 O O . PRO A 1 195 ? -2.807 -6.278 -21.713 1.00 87.00 195 PRO A O 1
ATOM 1480 N N . SER A 1 196 ? -4.826 -6.698 -20.845 1.00 87.31 196 SER A N 1
ATOM 1481 C CA . SER A 1 196 ? -5.596 -6.239 -22.009 1.00 87.31 196 SER A CA 1
ATOM 1482 C C . SER A 1 196 ? -5.416 -4.750 -22.330 1.00 87.31 196 SER A C 1
ATOM 1484 O O . SER A 1 196 ? -5.667 -4.336 -23.463 1.00 87.31 196 SER A O 1
ATOM 1486 N N . MET A 1 197 ? -4.983 -3.940 -21.360 1.00 86.69 197 MET A N 1
ATOM 1487 C CA . MET A 1 197 ? -4.735 -2.506 -21.522 1.00 86.69 197 MET A CA 1
ATOM 1488 C C . MET A 1 197 ? -3.287 -2.186 -21.899 1.00 86.69 197 MET A C 1
ATOM 1490 O O . MET A 1 197 ? -3.025 -1.095 -22.400 1.00 86.69 197 MET A O 1
ATOM 1494 N N . LEU A 1 198 ? -2.348 -3.129 -21.751 1.00 87.31 198 LEU A N 1
ATOM 1495 C CA . LEU A 1 198 ? -0.929 -2.904 -22.058 1.00 87.31 198 LEU A CA 1
ATOM 1496 C C . LEU A 1 198 ? -0.696 -2.481 -23.512 1.00 87.31 198 LEU A C 1
ATOM 1498 O O . LEU A 1 198 ? 0.173 -1.653 -23.795 1.00 87.31 198 LEU A O 1
ATOM 1502 N N . HIS A 1 199 ? -1.507 -3.008 -24.429 1.00 86.94 199 HIS A N 1
ATOM 1503 C CA . HIS A 1 199 ? -1.428 -2.715 -25.859 1.00 86.94 199 HIS A CA 1
ATOM 1504 C C . HIS A 1 199 ? -2.350 -1.575 -26.313 1.00 86.94 199 HIS A C 1
ATOM 1506 O O . HIS A 1 199 ? -2.361 -1.249 -27.507 1.00 86.94 199 HIS A O 1
ATOM 1512 N N . GLN A 1 200 ? -3.111 -0.975 -25.395 1.00 85.88 200 GLN A N 1
ATOM 1513 C CA . GLN A 1 200 ? -4.006 0.137 -25.693 1.00 85.88 200 GLN A CA 1
ATOM 1514 C C . GLN A 1 200 ? -3.253 1.467 -25.652 1.00 85.88 200 GLN A C 1
ATOM 1516 O O . GLN A 1 200 ? -2.247 1.623 -24.958 1.00 85.88 200 GLN A O 1
ATOM 1521 N N . LYS A 1 201 ? -3.751 2.429 -26.429 1.00 83.69 201 LYS A N 1
ATOM 1522 C CA . LYS A 1 201 ? -3.233 3.795 -26.504 1.00 83.69 201 LYS A CA 1
ATOM 1523 C C . LYS A 1 201 ? -4.311 4.734 -25.944 1.00 83.69 201 LYS A C 1
ATOM 1525 O O . LYS A 1 201 ? -5.120 5.227 -26.718 1.00 83.69 201 LYS A O 1
ATOM 1530 N N . PRO A 1 202 ? -4.389 4.923 -24.612 1.00 79.31 202 PRO A N 1
ATOM 1531 C CA . PRO A 1 202 ? -5.475 5.693 -23.998 1.00 79.31 202 PRO A CA 1
ATOM 1532 C C . PRO A 1 202 ? -5.434 7.187 -24.354 1.00 79.31 202 PRO A C 1
ATOM 1534 O O . PRO A 1 202 ? -6.438 7.875 -24.215 1.00 79.31 202 PRO A O 1
ATOM 1537 N N . ILE A 1 203 ? -4.278 7.692 -24.803 1.00 81.56 203 ILE A N 1
ATOM 1538 C CA . ILE A 1 203 ? -4.081 9.067 -25.269 1.00 81.56 203 ILE A CA 1
ATOM 1539 C C . ILE A 1 203 ? -3.338 9.009 -26.608 1.00 81.56 203 ILE A C 1
ATOM 1541 O O . ILE A 1 203 ? -2.231 8.472 -26.674 1.00 81.56 203 ILE A O 1
ATOM 1545 N N . ASP A 1 204 ? -3.907 9.597 -27.662 1.00 75.06 204 ASP A N 1
ATOM 1546 C CA . ASP A 1 204 ? -3.402 9.477 -29.041 1.00 75.06 204 ASP A CA 1
ATOM 1547 C C . ASP A 1 204 ? -1.977 9.998 -29.251 1.00 75.06 204 ASP A C 1
ATOM 1549 O O . ASP A 1 204 ? -1.280 9.528 -30.147 1.00 75.06 204 ASP A O 1
ATOM 1553 N N . LEU A 1 205 ? -1.502 10.919 -28.416 1.00 80.00 205 LEU A N 1
ATOM 1554 C CA . LEU A 1 205 ? -0.148 11.480 -28.496 1.00 80.00 205 LEU A CA 1
ATOM 1555 C C . LEU A 1 205 ? 0.833 10.845 -27.498 1.00 80.00 205 LEU A C 1
ATOM 1557 O O . LEU A 1 205 ? 1.872 11.423 -27.205 1.00 80.00 205 LEU A O 1
ATOM 1561 N N . ARG A 1 206 ? 0.525 9.663 -26.950 1.00 82.06 206 ARG A N 1
ATOM 1562 C CA . ARG A 1 206 ? 1.409 8.930 -26.026 1.00 82.06 206 ARG A CA 1
ATOM 1563 C C . ARG A 1 206 ? 1.651 7.505 -26.497 1.00 82.06 206 ARG A C 1
ATOM 1565 O O . ARG A 1 206 ? 0.859 6.949 -27.253 1.00 82.06 206 ARG A O 1
ATOM 1572 N N . HIS A 1 207 ? 2.742 6.885 -26.062 1.00 83.25 207 HIS A N 1
ATOM 1573 C CA . HIS A 1 207 ? 2.950 5.466 -26.338 1.00 83.25 207 HIS A CA 1
ATOM 1574 C C . HIS A 1 207 ? 1.941 4.587 -25.578 1.00 83.25 207 HIS A C 1
ATOM 1576 O O . HIS A 1 207 ? 1.292 5.017 -24.625 1.00 83.25 207 HIS A O 1
ATOM 1582 N N . LYS A 1 208 ? 1.804 3.330 -26.012 1.00 87.38 208 LYS A N 1
ATOM 1583 C CA . LYS A 1 208 ? 1.031 2.310 -25.286 1.00 87.38 208 LYS A CA 1
ATOM 1584 C C . LYS A 1 208 ? 1.664 2.065 -23.915 1.00 87.38 208 LYS A C 1
ATOM 1586 O O . LYS A 1 208 ? 2.885 2.160 -23.800 1.00 87.38 208 LYS A O 1
ATOM 1591 N N . CYS A 1 209 ? 0.880 1.680 -22.909 1.00 86.94 209 CYS A N 1
ATOM 1592 C CA . CYS A 1 209 ? 1.393 1.433 -21.553 1.00 86.94 209 CYS A CA 1
ATOM 1593 C C . CYS A 1 209 ? 2.590 0.465 -21.532 1.00 86.94 209 CYS A C 1
ATOM 1595 O O . CYS A 1 209 ? 3.557 0.717 -20.818 1.00 86.94 209 CYS A O 1
ATOM 1597 N N . LEU A 1 210 ? 2.579 -0.568 -22.386 1.00 88.81 210 LEU A N 1
ATOM 1598 C CA . LEU A 1 210 ? 3.683 -1.523 -22.528 1.00 88.81 210 LEU A CA 1
ATOM 1599 C C . LEU A 1 210 ? 5.035 -0.864 -22.843 1.00 88.81 210 LEU A C 1
ATOM 1601 O O . LEU A 1 210 ? 6.068 -1.341 -22.385 1.00 88.81 210 LEU A O 1
ATOM 1605 N N . PHE A 1 211 ? 5.046 0.238 -23.598 1.00 88.75 211 PHE A N 1
ATOM 1606 C CA . PHE A 1 211 ? 6.286 0.952 -23.902 1.00 88.75 211 PHE A CA 1
ATOM 1607 C C . PHE A 1 211 ? 6.948 1.483 -22.630 1.00 88.75 211 PHE A C 1
ATOM 1609 O O . PHE A 1 211 ? 8.148 1.307 -22.454 1.00 88.75 211 PHE A O 1
ATOM 1616 N N . TYR A 1 212 ? 6.170 2.074 -21.718 1.00 88.50 212 TYR A N 1
ATOM 1617 C CA . TYR A 1 212 ? 6.694 2.650 -20.478 1.00 88.50 212 TYR A CA 1
ATOM 1618 C C . TYR A 1 212 ? 7.257 1.592 -19.523 1.00 88.50 212 TYR A C 1
ATOM 1620 O O . TYR A 1 212 ? 8.209 1.887 -18.802 1.00 88.50 212 TYR A O 1
ATOM 1628 N N . ILE A 1 213 ? 6.729 0.361 -19.574 1.00 90.94 213 ILE A N 1
ATOM 1629 C CA . ILE A 1 213 ? 7.245 -0.778 -18.799 1.00 90.94 213 ILE A CA 1
ATOM 1630 C C . ILE A 1 213 ? 8.696 -1.090 -19.177 1.00 90.94 213 ILE A C 1
ATOM 1632 O O . ILE A 1 213 ? 9.497 -1.365 -18.294 1.00 90.94 213 ILE A O 1
ATOM 1636 N N . GLY A 1 214 ? 9.055 -1.016 -20.463 1.00 90.06 214 GLY A N 1
ATOM 1637 C CA . GLY A 1 214 ? 10.437 -1.221 -20.913 1.00 90.06 214 GLY A CA 1
ATOM 1638 C C . GLY A 1 214 ? 11.289 0.051 -20.909 1.00 90.06 214 GLY A C 1
ATOM 1639 O O . GLY A 1 214 ? 12.472 0.001 -20.571 1.00 90.06 214 GLY A O 1
ATOM 1640 N N . HIS A 1 215 ? 10.694 1.198 -21.247 1.00 90.81 215 HIS A N 1
ATOM 1641 C CA . HIS A 1 215 ? 11.380 2.485 -21.380 1.00 90.81 215 HIS A CA 1
ATOM 1642 C C . HIS A 1 215 ? 12.028 2.956 -20.081 1.00 90.81 215 HIS A C 1
ATOM 1644 O O . HIS A 1 215 ? 13.220 3.251 -20.073 1.00 90.81 215 HIS A O 1
ATOM 1650 N N . ILE A 1 216 ? 11.277 2.997 -18.978 1.00 91.81 216 ILE A N 1
ATOM 1651 C CA . ILE A 1 216 ? 11.785 3.549 -17.714 1.00 91.81 216 ILE A CA 1
ATOM 1652 C C . ILE A 1 216 ? 12.946 2.710 -17.144 1.00 91.81 216 ILE A C 1
ATOM 1654 O O . ILE A 1 216 ? 13.985 3.302 -16.838 1.00 91.81 216 ILE A O 1
ATOM 1658 N N . PRO A 1 217 ? 12.861 1.364 -17.069 1.00 92.25 217 PRO A N 1
ATOM 1659 C CA . PRO A 1 217 ? 13.992 0.541 -16.643 1.00 92.25 217 PRO A CA 1
ATOM 1660 C C . PRO A 1 217 ? 15.207 0.654 -17.564 1.00 92.25 217 PRO A C 1
ATOM 1662 O O . PRO A 1 217 ? 16.327 0.778 -17.079 1.00 92.25 217 PRO A O 1
ATOM 1665 N N . THR A 1 218 ? 14.994 0.679 -18.883 1.00 92.06 218 THR A N 1
ATOM 1666 C CA . THR A 1 218 ? 16.082 0.836 -19.861 1.00 92.06 218 THR A CA 1
ATOM 1667 C C . THR A 1 218 ? 16.787 2.179 -19.694 1.00 92.06 218 THR A C 1
ATOM 1669 O O . THR A 1 218 ? 18.012 2.242 -19.673 1.00 92.06 218 THR A O 1
ATOM 1672 N N . PHE A 1 219 ? 16.027 3.263 -19.540 1.00 91.25 219 PHE A N 1
ATOM 1673 C CA . PHE A 1 219 ? 16.590 4.595 -19.351 1.00 91.25 219 PHE A CA 1
ATOM 1674 C C . PHE A 1 219 ? 17.415 4.684 -18.061 1.00 91.25 219 PHE A C 1
ATOM 1676 O O . PHE A 1 219 ? 18.509 5.248 -18.056 1.00 91.25 219 PHE A O 1
ATOM 1683 N N . LEU A 1 220 ? 16.921 4.084 -16.977 1.00 91.81 220 LEU A N 1
ATOM 1684 C CA . LEU A 1 220 ? 17.654 3.992 -15.721 1.00 91.81 220 LEU A CA 1
ATOM 1685 C C . LEU A 1 220 ? 18.946 3.174 -15.862 1.00 91.81 220 LEU A C 1
ATOM 1687 O O . LEU A 1 220 ? 19.996 3.630 -15.410 1.00 91.81 220 LEU A O 1
ATOM 1691 N N . ASP A 1 221 ? 18.887 2.013 -16.518 1.00 92.69 221 ASP A N 1
ATOM 1692 C CA . ASP A 1 221 ? 20.056 1.177 -16.807 1.00 92.69 221 ASP A CA 1
ATOM 1693 C C . ASP A 1 221 ? 21.119 1.959 -17.589 1.00 92.69 221 ASP A C 1
ATOM 1695 O O . ASP A 1 221 ? 22.284 2.005 -17.200 1.00 92.69 221 ASP A O 1
ATOM 1699 N N . MET A 1 222 ? 20.703 2.696 -18.623 1.00 91.00 222 MET A N 1
ATOM 1700 C CA . MET A 1 222 ? 21.589 3.577 -19.385 1.00 91.00 222 MET A CA 1
ATOM 1701 C C . MET A 1 222 ? 22.265 4.635 -18.511 1.00 91.00 222 MET A C 1
ATOM 1703 O O . MET A 1 222 ? 23.458 4.892 -18.686 1.00 91.00 222 MET A O 1
ATOM 1707 N N . LEU A 1 223 ? 21.529 5.279 -17.599 1.00 91.06 223 LEU A N 1
ATOM 1708 C CA . LEU A 1 223 ? 22.089 6.299 -16.709 1.00 91.06 223 LEU A CA 1
ATOM 1709 C C . LEU A 1 223 ? 23.096 5.700 -15.722 1.00 91.06 223 LEU A C 1
ATOM 1711 O O . LEU A 1 223 ? 24.195 6.239 -15.576 1.00 91.06 223 LEU A O 1
ATOM 1715 N N . ILE A 1 224 ? 22.750 4.581 -15.081 1.00 90.88 224 ILE A N 1
ATOM 1716 C CA . ILE A 1 224 ? 23.628 3.896 -14.128 1.00 90.88 224 ILE A CA 1
ATOM 1717 C C . ILE A 1 224 ? 24.887 3.408 -14.842 1.00 90.88 224 ILE A C 1
ATOM 1719 O O . ILE A 1 224 ? 25.986 3.779 -14.426 1.00 90.88 224 ILE A O 1
ATOM 1723 N N . SER A 1 225 ? 24.753 2.668 -15.946 1.00 92.38 225 SER A N 1
ATOM 1724 C CA . SER A 1 225 ? 25.893 2.136 -16.697 1.00 92.38 225 SER A CA 1
ATOM 1725 C C . SER A 1 225 ? 26.822 3.246 -17.183 1.00 92.38 225 SER A C 1
ATOM 1727 O O . SER A 1 225 ? 28.033 3.150 -16.992 1.00 92.38 225 SER A O 1
ATOM 1729 N N . LYS A 1 226 ? 26.287 4.358 -17.711 1.00 88.88 226 LYS A N 1
ATOM 1730 C CA . LYS A 1 226 ? 27.108 5.523 -18.092 1.00 88.88 226 LYS A CA 1
ATOM 1731 C C . LYS A 1 226 ? 27.842 6.137 -16.900 1.00 88.88 226 LYS A C 1
ATOM 1733 O O . LYS A 1 226 ? 28.990 6.538 -17.055 1.00 88.88 226 LYS A O 1
ATOM 1738 N N . SER A 1 227 ? 27.201 6.207 -15.731 1.00 87.75 227 SER A N 1
ATOM 1739 C CA . SER A 1 227 ? 27.794 6.803 -14.526 1.00 87.75 227 SER A CA 1
ATOM 1740 C C . SER A 1 227 ? 28.958 5.983 -13.956 1.00 87.75 227 SER A C 1
ATOM 1742 O O . SER A 1 227 ? 29.920 6.562 -13.456 1.00 87.75 227 SER A O 1
ATOM 1744 N N . ILE A 1 228 ? 28.900 4.651 -14.069 1.00 90.00 228 ILE A N 1
ATOM 1745 C CA . ILE A 1 228 ? 29.913 3.736 -13.519 1.00 90.00 228 ILE A CA 1
ATOM 1746 C C . ILE A 1 228 ? 30.903 3.223 -14.577 1.00 90.00 228 ILE A C 1
ATOM 1748 O O . ILE A 1 228 ? 31.781 2.429 -14.254 1.00 90.00 228 ILE A O 1
ATOM 1752 N N . GLY A 1 229 ? 30.765 3.655 -15.837 1.00 89.62 229 GLY A N 1
ATOM 1753 C CA . GLY A 1 229 ? 31.588 3.186 -16.959 1.00 89.62 229 GLY A CA 1
ATOM 1754 C C . GLY A 1 229 ? 31.299 1.742 -17.392 1.00 89.62 229 GLY A C 1
ATOM 1755 O O . GLY A 1 229 ? 32.178 1.082 -17.941 1.00 89.62 229 GLY A O 1
ATOM 1756 N N . GLY A 1 230 ? 30.094 1.242 -17.112 1.00 90.44 230 GLY A N 1
ATOM 1757 C CA . GLY A 1 230 ? 29.630 -0.095 -17.473 1.00 90.44 230 GLY A CA 1
ATOM 1758 C C . GLY A 1 230 ? 28.954 -0.163 -18.844 1.00 90.44 230 GLY A C 1
ATOM 1759 O O . GLY A 1 230 ? 28.802 0.831 -19.555 1.00 90.44 230 GLY A O 1
ATOM 1760 N N . GLU A 1 231 ? 28.510 -1.364 -19.201 1.00 91.62 231 GLU A N 1
ATOM 1761 C CA . GLU A 1 231 ? 27.715 -1.631 -20.402 1.00 91.62 231 GLU A CA 1
ATOM 1762 C C . GLU A 1 231 ? 26.240 -1.901 -20.064 1.00 91.62 231 GLU A C 1
ATOM 1764 O O . GLU A 1 231 ? 25.857 -1.948 -18.895 1.00 91.62 231 GLU A O 1
ATOM 1769 N N . ALA A 1 232 ? 25.406 -2.032 -21.096 1.00 91.25 232 ALA A N 1
ATOM 1770 C CA . ALA A 1 232 ? 23.996 -2.379 -20.951 1.00 91.25 232 ALA A CA 1
ATOM 1771 C C . ALA A 1 232 ? 23.818 -3.705 -20.203 1.00 91.25 232 ALA A C 1
ATOM 1773 O O . ALA A 1 232 ? 24.527 -4.678 -20.497 1.00 91.25 232 ALA A O 1
ATOM 1774 N N . THR A 1 233 ? 22.855 -3.758 -19.281 1.00 92.12 233 THR A N 1
ATOM 1775 C CA . THR A 1 233 ? 22.474 -5.026 -18.654 1.00 92.12 233 THR A CA 1
ATOM 1776 C C . THR A 1 233 ? 21.764 -5.933 -19.655 1.00 92.12 233 THR A C 1
ATOM 1778 O O . THR A 1 233 ? 21.174 -5.487 -20.644 1.00 92.12 233 THR A O 1
ATOM 1781 N N . GLU A 1 234 ? 21.870 -7.246 -19.442 1.00 91.25 234 GLU A N 1
ATOM 1782 C CA . GLU A 1 234 ? 21.180 -8.201 -20.303 1.00 91.25 234 GLU A CA 1
ATOM 1783 C C . GLU A 1 234 ? 19.664 -8.186 -20.030 1.00 91.25 234 GLU A C 1
ATOM 1785 O O . GLU A 1 234 ? 19.258 -8.177 -18.865 1.00 91.25 234 GLU A O 1
ATOM 1790 N N . PRO A 1 235 ? 18.815 -8.253 -21.073 1.00 92.62 235 PRO A N 1
ATOM 1791 C CA . PRO A 1 235 ? 19.176 -8.367 -22.487 1.00 92.62 235 PRO A CA 1
ATOM 1792 C C . PRO A 1 235 ? 19.578 -7.031 -23.147 1.00 92.62 235 PRO A C 1
ATOM 1794 O O . PRO A 1 235 ? 18.747 -6.134 -23.305 1.00 92.62 235 PRO A O 1
ATOM 1797 N N . LYS A 1 236 ? 20.806 -6.934 -23.686 1.00 89.94 236 LYS A N 1
ATOM 1798 C CA . LYS A 1 236 ? 21.355 -5.671 -24.248 1.00 89.94 236 LYS A CA 1
ATOM 1799 C C . LYS A 1 236 ? 20.523 -5.062 -25.381 1.00 89.94 236 LYS A C 1
ATOM 1801 O O . LYS A 1 236 ? 20.597 -3.867 -25.661 1.00 89.94 236 LYS A O 1
ATOM 1806 N N . TRP A 1 237 ? 19.735 -5.875 -26.081 1.00 88.50 237 TRP A N 1
ATOM 1807 C CA . TRP A 1 237 ? 18.885 -5.404 -27.173 1.00 88.50 237 TRP A CA 1
ATOM 1808 C C . TRP A 1 237 ? 17.682 -4.577 -26.702 1.00 88.50 237 TRP A C 1
ATOM 1810 O O . TRP A 1 237 ? 17.098 -3.878 -27.529 1.00 88.50 237 TRP A O 1
ATOM 1820 N N . PHE A 1 238 ? 17.344 -4.581 -25.407 1.00 88.94 238 PHE A N 1
ATOM 1821 C CA . PHE A 1 238 ? 16.307 -3.704 -24.858 1.00 88.94 238 PHE A CA 1
ATOM 1822 C C . PHE A 1 238 ? 16.647 -2.225 -25.029 1.00 88.94 238 PHE A C 1
ATOM 1824 O O . PHE A 1 238 ? 15.753 -1.457 -25.380 1.00 88.94 238 PHE A O 1
ATOM 1831 N N . TRP A 1 239 ? 17.925 -1.842 -24.920 1.00 89.75 239 TRP A N 1
ATOM 1832 C CA . TRP A 1 239 ? 18.364 -0.473 -25.219 1.00 89.75 239 TRP A CA 1
ATOM 1833 C C . TRP A 1 239 ? 17.900 -0.034 -26.608 1.00 89.75 239 TRP A C 1
ATOM 1835 O O . TRP A 1 239 ? 17.260 0.999 -26.747 1.00 89.75 239 TRP A O 1
ATOM 1845 N N . LYS A 1 240 ? 18.066 -0.888 -27.623 1.00 84.62 240 LYS A N 1
ATOM 1846 C CA . LYS A 1 240 ? 17.683 -0.572 -29.011 1.00 84.62 240 LYS A CA 1
ATOM 1847 C C . LYS A 1 240 ? 16.181 -0.343 -29.205 1.00 84.62 240 LYS A C 1
ATOM 1849 O O . LYS A 1 240 ? 15.783 0.325 -30.155 1.00 84.62 240 LYS A O 1
ATOM 1854 N N . ILE A 1 241 ? 15.343 -0.950 -28.366 1.00 83.94 241 ILE A N 1
ATOM 1855 C CA . ILE A 1 241 ? 13.881 -0.856 -28.476 1.00 83.94 241 ILE A CA 1
ATOM 1856 C C . ILE A 1 241 ? 13.349 0.317 -27.658 1.00 83.94 241 ILE A C 1
ATOM 1858 O O . ILE A 1 241 ? 12.426 1.011 -28.093 1.00 83.94 241 ILE A O 1
ATOM 1862 N N . PHE A 1 242 ? 13.933 0.534 -26.482 1.00 86.25 242 PHE A N 1
ATOM 1863 C CA . PHE A 1 242 ? 13.361 1.360 -25.430 1.00 86.25 242 PHE A CA 1
ATOM 1864 C C . PHE A 1 242 ? 14.136 2.652 -25.142 1.00 86.25 242 PHE A C 1
ATOM 1866 O O . PHE A 1 242 ? 13.614 3.485 -24.413 1.00 86.25 242 PHE A O 1
ATOM 1873 N N . GLU A 1 243 ? 15.304 2.900 -25.745 1.00 80.56 243 GLU A N 1
ATOM 1874 C CA . GLU A 1 243 ? 16.050 4.167 -25.581 1.00 80.56 243 GLU A CA 1
ATOM 1875 C C . GLU A 1 243 ? 15.365 5.400 -26.209 1.00 80.56 243 GLU A C 1
ATOM 1877 O O . GLU A 1 243 ? 15.831 6.527 -26.045 1.00 80.56 243 GLU A O 1
ATOM 1882 N N . ARG A 1 244 ? 14.268 5.198 -26.952 1.00 71.12 244 ARG A N 1
ATOM 1883 C CA . ARG A 1 244 ? 13.545 6.241 -27.700 1.00 71.12 244 ARG A CA 1
ATOM 1884 C C . ARG A 1 244 ? 12.928 7.286 -26.759 1.00 71.12 244 ARG A C 1
ATOM 1886 O O . ARG A 1 244 ? 12.626 6.989 -25.609 1.00 71.12 244 ARG A O 1
ATOM 1893 N N . GLY A 1 245 ? 12.696 8.501 -27.265 1.00 64.50 245 GLY A N 1
ATOM 1894 C CA . GLY A 1 245 ? 11.979 9.552 -26.532 1.00 64.50 245 GLY A CA 1
ATOM 1895 C C . GLY A 1 245 ? 10.538 9.158 -26.171 1.00 64.50 245 GLY A C 1
ATOM 1896 O O . GLY A 1 245 ? 9.956 8.267 -26.783 1.00 64.50 245 GLY A O 1
ATOM 1897 N N . ILE A 1 246 ? 9.963 9.835 -25.173 1.00 63.12 246 ILE A N 1
ATOM 1898 C CA . ILE A 1 246 ? 8.641 9.517 -24.596 1.00 63.12 246 ILE A CA 1
ATOM 1899 C C . ILE A 1 246 ? 7.438 9.890 -25.478 1.00 63.12 246 ILE A C 1
ATOM 1901 O O . ILE A 1 246 ? 6.310 9.502 -25.150 1.00 63.12 246 ILE A O 1
ATOM 1905 N N . ASP A 1 247 ? 7.674 10.635 -26.561 1.00 59.06 247 ASP A N 1
ATOM 1906 C CA . ASP A 1 247 ? 6.643 11.141 -27.462 1.00 59.06 247 ASP A CA 1
ATOM 1907 C C . ASP A 1 247 ? 6.700 10.438 -28.827 1.00 59.06 247 ASP A C 1
ATOM 1909 O O . ASP A 1 247 ? 7.762 10.405 -29.459 1.00 59.06 247 ASP A O 1
ATOM 1913 N N . PRO A 1 248 ? 5.571 9.896 -29.327 1.00 58.84 248 PRO A N 1
ATOM 1914 C CA . PRO A 1 248 ? 5.492 9.434 -30.705 1.00 58.84 248 PRO A CA 1
ATOM 1915 C C . PRO A 1 248 ? 5.648 10.628 -31.659 1.00 58.84 248 PRO A C 1
ATOM 1917 O O . PRO A 1 248 ? 5.154 11.716 -31.371 1.00 58.84 248 PRO A O 1
ATOM 1920 N N . HIS A 1 249 ? 6.309 10.427 -32.805 1.00 57.66 249 HIS A N 1
ATOM 1921 C CA . HIS A 1 249 ? 6.451 11.471 -33.825 1.00 57.66 249 HIS A CA 1
ATOM 1922 C C . HIS A 1 249 ? 5.082 12.057 -34.200 1.00 57.66 249 HIS A C 1
ATOM 1924 O O . HIS A 1 249 ? 4.181 11.329 -34.614 1.00 57.66 249 HIS A O 1
ATOM 1930 N N . VAL A 1 250 ? 4.947 13.375 -34.042 1.00 51.47 250 VAL A N 1
ATOM 1931 C CA . VAL A 1 250 ? 3.707 14.122 -34.299 1.00 51.47 250 VAL A CA 1
ATOM 1932 C C . VAL A 1 250 ? 3.460 14.298 -35.803 1.00 51.47 250 VAL A C 1
ATOM 1934 O O . VAL A 1 250 ? 2.309 14.362 -36.225 1.00 51.47 250 VAL A O 1
ATOM 1937 N N . ASP A 1 251 ? 4.524 14.301 -36.613 1.00 52.62 251 ASP A N 1
ATOM 1938 C CA . ASP A 1 251 ? 4.456 14.826 -37.981 1.00 52.62 251 ASP A CA 1
ATOM 1939 C C . ASP A 1 251 ? 4.385 13.774 -39.103 1.00 52.62 251 ASP A C 1
ATOM 1941 O O . ASP A 1 251 ? 4.041 14.136 -40.225 1.00 52.62 251 ASP A O 1
ATOM 1945 N N . ASP A 1 252 ? 4.654 12.483 -38.855 1.00 48.06 252 ASP A N 1
ATOM 1946 C CA . ASP A 1 252 ? 4.487 11.458 -39.901 1.00 48.06 252 ASP A CA 1
ATOM 1947 C C . ASP A 1 252 ? 4.227 10.044 -39.332 1.00 48.06 252 ASP A C 1
ATOM 1949 O O . ASP A 1 252 ? 5.156 9.378 -38.862 1.00 48.06 252 ASP A O 1
ATOM 1953 N N . PRO A 1 253 ? 2.980 9.536 -39.393 1.00 52.44 253 PRO A N 1
ATOM 1954 C CA . PRO A 1 253 ? 2.648 8.178 -38.962 1.00 52.44 253 PRO A CA 1
ATOM 1955 C C . PRO A 1 253 ? 3.292 7.073 -39.823 1.00 52.44 253 PRO A C 1
ATOM 1957 O O . PRO A 1 253 ? 3.257 5.911 -39.417 1.00 52.44 253 PRO A O 1
ATOM 1960 N N . ASN A 1 254 ? 3.895 7.406 -40.974 1.00 47.59 254 ASN A N 1
ATOM 1961 C CA . ASN A 1 254 ? 4.556 6.460 -41.879 1.00 47.59 254 ASN A CA 1
ATOM 1962 C C . ASN A 1 254 ? 6.093 6.543 -41.856 1.00 47.59 254 ASN A C 1
ATOM 1964 O O . ASN A 1 254 ? 6.751 5.691 -42.459 1.00 47.59 254 ASN A O 1
ATOM 1968 N N . HIS A 1 255 ? 6.692 7.497 -41.133 1.00 45.06 255 HIS A N 1
ATOM 1969 C CA . HIS A 1 255 ? 8.148 7.572 -40.995 1.00 45.06 255 HIS A CA 1
ATOM 1970 C C . HIS A 1 255 ? 8.629 6.712 -39.823 1.00 45.06 255 HIS A C 1
ATOM 1972 O O . HIS A 1 255 ? 8.915 7.171 -38.717 1.00 45.06 255 HIS A O 1
ATOM 1978 N N . CYS A 1 256 ? 8.732 5.409 -40.072 1.00 44.94 256 CYS A N 1
ATOM 1979 C CA . CYS A 1 256 ? 9.503 4.527 -39.212 1.00 44.94 256 CYS A CA 1
ATOM 1980 C C . CYS A 1 256 ? 10.992 4.806 -39.444 1.00 44.94 256 CYS A C 1
ATOM 1982 O O . CYS A 1 256 ? 11.563 4.348 -40.432 1.00 44.94 256 CYS A O 1
ATOM 1984 N N . HIS A 1 257 ? 11.654 5.515 -38.522 1.00 43.09 257 HIS A N 1
ATOM 1985 C CA . HIS A 1 257 ? 13.102 5.356 -38.390 1.00 43.09 257 HIS A CA 1
ATOM 1986 C C . HIS A 1 257 ? 13.416 3.850 -38.330 1.00 43.09 257 HIS A C 1
ATOM 1988 O O . HIS A 1 257 ? 12.662 3.095 -37.708 1.00 43.09 257 HIS A O 1
ATOM 1994 N N . VAL A 1 258 ? 14.485 3.424 -39.010 1.00 43.31 258 VAL A N 1
ATOM 1995 C CA . VAL A 1 258 ? 14.898 2.020 -39.155 1.00 43.31 258 VAL A CA 1
ATOM 1996 C C . VAL A 1 258 ? 15.122 1.404 -37.772 1.00 43.31 258 VAL A C 1
ATOM 1998 O O . VAL A 1 258 ? 16.212 1.477 -37.212 1.00 43.31 258 VAL A O 1
ATOM 2001 N N . HIS A 1 259 ? 14.078 0.818 -37.196 1.00 51.50 259 HIS A N 1
ATOM 2002 C CA . HIS A 1 259 ? 14.120 0.225 -35.868 1.00 51.50 259 HIS A CA 1
ATOM 2003 C C . HIS A 1 259 ? 13.342 -1.078 -35.853 1.00 51.50 259 HIS A C 1
ATOM 2005 O O . HIS A 1 259 ? 12.298 -1.219 -36.491 1.00 51.50 259 HIS A O 1
ATOM 2011 N N . LEU A 1 260 ? 13.887 -2.030 -35.102 1.00 45.06 260 LEU A N 1
ATOM 2012 C CA . LEU A 1 260 ? 13.293 -3.340 -34.907 1.00 45.06 260 LEU A CA 1
ATOM 2013 C C . LEU A 1 260 ? 11.904 -3.183 -34.266 1.00 45.06 260 LEU A C 1
ATOM 2015 O O . LEU A 1 260 ? 11.744 -2.359 -33.358 1.00 45.06 260 LEU A O 1
ATOM 2019 N N . PRO A 1 261 ? 10.899 -3.941 -34.735 1.00 46.59 261 PRO A N 1
ATOM 2020 C CA . PRO A 1 261 ? 9.574 -3.913 -34.140 1.00 46.59 261 PRO A CA 1
ATOM 2021 C C . PRO A 1 261 ? 9.646 -4.336 -32.663 1.00 46.59 261 PRO A C 1
ATOM 2023 O O . PRO A 1 261 ? 10.486 -5.168 -32.305 1.00 46.59 261 PRO A O 1
ATOM 2026 N N . PRO A 1 262 ? 8.777 -3.787 -31.793 1.00 50.72 262 PRO A N 1
ATOM 2027 C CA . PRO A 1 262 ? 8.650 -4.289 -30.431 1.00 50.72 262 PRO A CA 1
ATOM 2028 C C . PRO A 1 262 ? 8.288 -5.787 -30.454 1.00 50.72 262 PRO A C 1
ATOM 2030 O O . PRO A 1 262 ? 7.614 -6.234 -31.391 1.00 50.72 262 PRO A O 1
ATOM 2033 N N . PRO A 1 263 ? 8.717 -6.572 -29.447 1.00 46.38 263 PRO A N 1
ATOM 2034 C CA . PRO A 1 263 ? 8.411 -7.994 -29.392 1.00 46.38 263 PRO A CA 1
ATOM 2035 C C . PRO A 1 263 ? 6.895 -8.217 -29.392 1.00 46.38 263 PRO A C 1
ATOM 2037 O O . PRO A 1 263 ? 6.138 -7.513 -28.720 1.00 46.38 263 PRO A O 1
ATOM 2040 N N . SER A 1 264 ? 6.465 -9.185 -30.196 1.00 46.56 264 SER A N 1
ATOM 2041 C CA . SER A 1 264 ? 5.068 -9.569 -30.384 1.00 46.56 264 SER A CA 1
ATOM 2042 C C . SER A 1 264 ? 4.875 -11.015 -29.940 1.00 46.56 264 SER A C 1
ATOM 2044 O O . SER A 1 264 ? 5.004 -11.915 -30.759 1.00 46.56 264 SER A O 1
ATOM 2046 N N . SER A 1 265 ? 4.602 -11.200 -28.644 1.00 42.03 265 SER A N 1
ATOM 2047 C CA . SER A 1 265 ? 3.898 -12.332 -28.002 1.00 42.03 265 SER A CA 1
ATOM 2048 C C . SER A 1 265 ? 4.207 -12.342 -26.512 1.00 42.03 265 SER A C 1
ATOM 2050 O O . SER A 1 265 ? 5.419 -12.391 -26.198 1.00 42.03 265 SER A O 1
#